Protein AF-A0A0B1S2R5-F1 (afdb_monomer)

pLDDT: mean 76.27, std 23.15, range [25.53, 96.0]

Sequence (230 aa):
MLSRILPSFPPISLLRCAANFTSAAGEATGKSANAVDPTVCSRELPYLPNSRFTEIPQAWVSSFDAIEDRKLGIVNLHPDIFRVPPRLDILHSCNNSVFRNITWQSVYRNVQLTKQLTRAEMPGGGRKPWPQKKTGRAHVGSIRSPQFIHGGFANGVRGPRTWFYILPDAIRLKGLCVALTVKHAQDCLQIVDRLDRLPSEADAQFLHDLADHRNWGYSVLFVNDTDEIV

Secondary structure (DSSP, 8-state):
--------PPP---------------------S-------B----TT----TT-PPPEEEEEPSSSSS--EEEEEE--HHHHSS---HHHH--SSSS---SHHHHHHTT-EE---PPPTTTSS---S-SS-SSSS-SPP-S-TTSTTSTTPPPSSPPPSSEE---PPPHHHHHHHHHHHHHHHHHTT---EES-SS---TT--HHHHHHHHHHTT--S------SS----

Structure (mmCIF, N/CA/C/O backbone):
data_AF-A0A0B1S2R5-F1
#
_entry.id   AF-A0A0B1S2R5-F1
#
loop_
_atom_site.group_PDB
_atom_site.id
_atom_site.type_symbol
_atom_site.label_atom_id
_atom_site.label_alt_id
_atom_site.label_comp_id
_atom_site.label_asym_id
_atom_site.label_entity_id
_atom_site.label_seq_id
_atom_site.pdbx_PDB_ins_code
_atom_site.Cartn_x
_atom_site.Cartn_y
_atom_site.Cartn_z
_atom_site.occupancy
_atom_site.B_iso_or_equiv
_atom_site.auth_seq_id
_atom_site.auth_comp_id
_atom_site.auth_asym_id
_atom_site.auth_atom_id
_atom_site.pdbx_PDB_model_num
ATOM 1 N N . MET A 1 1 ? -25.478 -33.340 -16.463 1.00 36.97 1 MET A N 1
ATOM 2 C CA . MET A 1 1 ? -25.605 -33.086 -15.012 1.00 36.97 1 MET A CA 1
ATOM 3 C C . MET A 1 1 ? -24.326 -32.441 -14.509 1.00 36.97 1 MET A C 1
ATOM 5 O O . MET A 1 1 ? -23.360 -33.163 -14.360 1.00 36.97 1 MET A O 1
ATOM 9 N N . LEU A 1 2 ? -24.304 -31.116 -14.339 1.00 35.59 2 LEU A N 1
ATOM 10 C CA . LEU A 1 2 ? -23.422 -30.350 -13.436 1.00 35.59 2 LEU A CA 1
ATOM 11 C C . LEU A 1 2 ? -23.729 -28.861 -13.683 1.00 35.59 2 LEU A C 1
ATOM 13 O O . LEU A 1 2 ? -22.958 -28.118 -14.288 1.00 35.59 2 LEU A O 1
ATOM 17 N N . SER A 1 3 ? -24.929 -28.440 -13.283 1.00 30.89 3 SER A N 1
ATOM 18 C CA . SER A 1 3 ? -25.295 -27.027 -13.220 1.00 30.89 3 SER A CA 1
ATOM 19 C C . SER A 1 3 ? -24.529 -26.395 -12.060 1.00 30.89 3 SER A C 1
ATOM 21 O O . SER A 1 3 ? -24.818 -26.669 -10.896 1.00 30.89 3 SER A O 1
ATOM 23 N N . ARG A 1 4 ? -23.527 -25.568 -12.374 1.00 37.69 4 ARG A N 1
ATOM 24 C CA . ARG A 1 4 ? -22.892 -24.670 -11.405 1.00 37.69 4 ARG A CA 1
ATOM 25 C C . ARG A 1 4 ? -23.956 -23.712 -10.873 1.00 37.69 4 ARG A C 1
ATOM 27 O O . ARG A 1 4 ? -24.317 -22.754 -11.549 1.00 37.69 4 ARG A O 1
ATOM 34 N N . ILE A 1 5 ? -24.438 -23.980 -9.666 1.00 38.50 5 ILE A N 1
ATOM 35 C CA . ILE A 1 5 ? -25.205 -23.025 -8.871 1.00 38.50 5 ILE A CA 1
ATOM 36 C C . ILE A 1 5 ? -24.193 -21.982 -8.388 1.00 38.50 5 ILE A C 1
ATOM 38 O O . ILE A 1 5 ? -23.506 -22.176 -7.388 1.00 38.50 5 ILE A O 1
ATOM 42 N N . LEU A 1 6 ? -24.014 -20.913 -9.161 1.00 33.53 6 LEU A N 1
ATOM 43 C CA . LEU A 1 6 ? -23.426 -19.688 -8.631 1.00 33.53 6 LEU A CA 1
ATOM 44 C C . LEU A 1 6 ? -24.514 -19.012 -7.787 1.00 33.53 6 LEU A C 1
ATOM 46 O O . LEU A 1 6 ? -25.617 -18.830 -8.307 1.00 33.53 6 LEU A O 1
ATOM 50 N N . PRO A 1 7 ? -24.256 -18.636 -6.523 1.00 36.50 7 PRO A N 1
ATOM 51 C CA . PRO A 1 7 ? -25.188 -17.789 -5.799 1.00 36.50 7 PRO A CA 1
ATOM 52 C C . PRO A 1 7 ? -25.280 -16.451 -6.541 1.00 36.50 7 PRO A C 1
ATOM 54 O O . PRO A 1 7 ? -24.287 -15.740 -6.704 1.00 36.50 7 PRO A O 1
ATOM 57 N N . SER A 1 8 ? -26.471 -16.145 -7.051 1.00 30.92 8 SER A N 1
ATOM 58 C CA . SER A 1 8 ? -26.799 -14.844 -7.618 1.00 30.92 8 SER A CA 1
ATOM 59 C C . SER A 1 8 ? -26.758 -13.812 -6.495 1.00 30.92 8 SER A C 1
ATOM 61 O O . SER A 1 8 ? -27.631 -13.812 -5.628 1.00 30.92 8 SER A O 1
ATOM 63 N N . PHE A 1 9 ? -25.747 -12.948 -6.491 1.00 34.28 9 PHE A N 1
ATOM 64 C CA . PHE A 1 9 ? -25.756 -11.760 -5.643 1.00 34.28 9 PHE A CA 1
ATOM 65 C C . PHE A 1 9 ? -26.764 -10.757 -6.234 1.00 34.28 9 PHE A C 1
ATOM 67 O O . PHE A 1 9 ? -26.591 -10.368 -7.393 1.00 34.28 9 PHE A O 1
ATOM 74 N N . PRO A 1 10 ? -27.828 -10.362 -5.509 1.00 37.22 10 PRO A N 1
ATOM 75 C CA . PRO A 1 10 ? -28.726 -9.305 -5.967 1.00 37.22 10 PRO A CA 1
ATOM 76 C C . PRO A 1 10 ? -28.003 -7.944 -5.987 1.00 37.22 10 PRO A C 1
ATOM 78 O O . PRO A 1 10 ? -26.962 -7.790 -5.338 1.00 37.22 10 PRO A O 1
ATOM 81 N N . PRO A 1 11 ? -28.520 -6.953 -6.741 1.00 30.19 11 PRO A N 1
ATOM 82 C CA . PRO A 1 11 ? -27.905 -5.635 -6.842 1.00 30.19 11 PRO A CA 1
ATOM 83 C C . PRO A 1 11 ? -27.799 -4.979 -5.462 1.00 30.19 11 PRO A C 1
ATOM 85 O O . PRO A 1 11 ? -28.731 -5.041 -4.662 1.00 30.19 11 PRO A O 1
ATOM 88 N N . ILE A 1 12 ? -26.649 -4.350 -5.206 1.00 33.59 12 ILE A N 1
ATOM 89 C CA . ILE A 1 12 ? -26.329 -3.619 -3.977 1.00 33.59 12 ILE A CA 1
ATOM 90 C C . ILE A 1 12 ? -27.291 -2.428 -3.870 1.00 33.59 12 ILE A C 1
ATOM 92 O O . ILE A 1 12 ? -27.006 -1.331 -4.346 1.00 33.59 12 ILE A O 1
ATOM 96 N N . SER A 1 13 ? -28.459 -2.637 -3.265 1.00 26.55 13 SER A N 1
ATOM 97 C CA . SER A 1 13 ? -29.220 -1.545 -2.678 1.00 26.55 13 SER A CA 1
ATOM 98 C C . SER A 1 13 ? -28.397 -1.046 -1.498 1.00 26.55 13 SER A C 1
ATOM 100 O O . SER A 1 13 ? -28.150 -1.814 -0.565 1.00 26.55 13 SER A O 1
ATOM 102 N N . LEU A 1 14 ? -27.944 0.208 -1.555 1.00 27.78 14 LEU A N 1
ATOM 103 C CA . LEU A 1 14 ? -27.385 0.927 -0.414 1.00 27.78 14 LEU A CA 1
ATOM 104 C C . LEU A 1 14 ? -28.437 0.932 0.699 1.00 27.78 14 LEU A C 1
ATOM 106 O O . LEU A 1 14 ? -29.300 1.807 0.763 1.00 27.78 14 LEU A O 1
ATOM 110 N N . LEU A 1 15 ? -28.406 -0.094 1.545 1.00 28.14 15 LEU A N 1
ATOM 111 C CA . LEU A 1 15 ? -29.156 -0.108 2.782 1.00 28.14 15 LEU A CA 1
ATOM 112 C C . LEU A 1 15 ? -28.529 0.977 3.645 1.00 28.14 15 LEU A C 1
ATOM 114 O O . LEU A 1 15 ? -27.423 0.820 4.158 1.00 28.14 15 LEU A O 1
ATOM 118 N N . ARG A 1 16 ? -29.248 2.097 3.753 1.00 25.66 16 ARG A N 1
ATOM 119 C CA . ARG A 1 16 ? -29.093 3.070 4.829 1.00 25.66 16 ARG A CA 1
ATOM 120 C C . ARG A 1 16 ? -29.018 2.271 6.125 1.00 25.66 16 ARG A C 1
ATOM 122 O O . ARG A 1 16 ? -30.022 1.718 6.571 1.00 25.66 16 ARG A O 1
ATOM 129 N N . CYS A 1 17 ? -27.824 2.178 6.696 1.00 27.58 17 CYS A N 1
ATOM 130 C CA . CYS A 1 17 ? -27.638 1.663 8.037 1.00 27.58 17 CYS A CA 1
ATOM 131 C C . CYS A 1 17 ? -28.141 2.770 8.968 1.00 27.58 17 CYS A C 1
ATOM 133 O O . CYS A 1 17 ? -27.374 3.590 9.454 1.00 27.58 17 CYS A O 1
ATOM 135 N N . ALA A 1 18 ? -29.461 2.870 9.137 1.00 25.83 18 ALA A N 1
ATOM 136 C CA . ALA A 1 18 ? -30.000 3.580 10.280 1.00 25.83 18 ALA A CA 1
ATOM 137 C C . ALA A 1 18 ? -29.540 2.774 11.493 1.00 25.83 18 ALA A C 1
ATOM 139 O O . ALA A 1 18 ? -30.022 1.663 11.725 1.00 25.83 18 ALA A O 1
ATOM 140 N N . ALA A 1 19 ? -28.549 3.292 12.215 1.00 31.70 19 ALA A N 1
ATOM 141 C CA . ALA A 1 19 ? -28.249 2.845 13.559 1.00 31.70 19 ALA A CA 1
ATOM 142 C C . ALA A 1 19 ? -29.465 3.191 14.427 1.00 31.70 19 ALA A C 1
ATOM 144 O O . ALA A 1 19 ? -29.490 4.193 15.136 1.00 31.70 19 ALA A O 1
ATOM 145 N N . ASN A 1 20 ? -30.511 2.372 14.343 1.00 25.53 20 ASN A N 1
ATOM 146 C CA . ASN A 1 20 ? -31.531 2.336 15.368 1.00 25.53 20 ASN A CA 1
ATOM 147 C C . ASN A 1 20 ? -30.865 1.668 16.569 1.00 25.53 20 ASN A C 1
ATOM 149 O O . ASN A 1 20 ? -30.944 0.457 16.757 1.00 25.53 20 ASN A O 1
ATOM 153 N N . PHE A 1 21 ? -30.155 2.477 17.355 1.00 29.72 21 PHE A N 1
ATOM 154 C CA . PHE A 1 21 ? -29.869 2.175 18.746 1.00 29.72 21 PHE A CA 1
ATOM 155 C C . PHE A 1 21 ? -31.217 2.113 19.467 1.00 29.72 21 PHE A C 1
ATOM 157 O O . PHE A 1 21 ? -31.664 3.083 20.071 1.00 29.72 21 PHE A O 1
ATOM 164 N N . THR A 1 22 ? -31.916 0.986 19.366 1.00 26.19 22 THR A N 1
ATOM 165 C CA . THR A 1 22 ? -32.984 0.678 20.308 1.00 26.19 22 THR A CA 1
ATOM 166 C C . THR A 1 22 ? -32.300 0.308 21.612 1.00 26.19 22 THR A C 1
ATOM 168 O O . THR A 1 22 ? -31.948 -0.850 21.833 1.00 26.19 22 THR A O 1
ATOM 171 N N . SER A 1 23 ? -32.082 1.298 22.481 1.00 30.77 23 SER A N 1
ATOM 172 C CA . SER A 1 23 ? -32.079 0.999 23.906 1.00 30.77 23 SER A CA 1
ATOM 173 C C . SER A 1 23 ? -33.439 0.367 24.188 1.00 30.77 23 SER A C 1
ATOM 175 O O . SER A 1 23 ? -34.482 0.953 23.899 1.00 30.77 23 SER A O 1
ATOM 177 N N . ALA A 1 24 ? -33.450 -0.879 24.652 1.00 28.30 24 ALA A N 1
ATOM 178 C CA . ALA A 1 24 ? -34.671 -1.482 25.151 1.00 28.30 24 ALA A CA 1
ATOM 179 C C . ALA A 1 24 ? -35.112 -0.652 26.366 1.00 28.30 24 ALA A C 1
ATOM 181 O O . ALA A 1 24 ? -34.596 -0.827 27.467 1.00 28.30 24 ALA A O 1
ATOM 182 N N . ALA A 1 25 ? -36.008 0.311 26.149 1.00 25.77 25 ALA A N 1
ATOM 183 C CA . ALA A 1 25 ? -36.654 1.067 27.207 1.00 25.77 25 ALA A CA 1
ATOM 184 C C . ALA A 1 25 ? -37.647 0.134 27.911 1.00 25.77 25 ALA A C 1
ATOM 186 O O . ALA A 1 25 ? -38.834 0.106 27.597 1.00 25.77 25 ALA A O 1
ATOM 187 N N . GLY A 1 26 ? -37.134 -0.684 28.828 1.00 27.56 26 GLY A N 1
ATOM 188 C CA . GLY A 1 26 ? -37.939 -1.258 29.894 1.00 27.56 26 GLY A CA 1
ATOM 189 C C . GLY A 1 26 ? -38.193 -0.172 30.934 1.00 27.56 26 GLY A C 1
ATOM 190 O O . GLY A 1 26 ? -37.247 0.433 31.437 1.00 27.56 26 GLY A O 1
ATOM 191 N N . GLU A 1 27 ? -39.461 0.100 31.234 1.00 29.06 27 GLU A N 1
ATOM 192 C CA . GLU A 1 27 ? -39.865 0.959 32.347 1.00 29.06 27 GLU A CA 1
ATOM 193 C C . GLU A 1 27 ? -39.282 0.414 33.660 1.00 29.06 27 GLU A C 1
ATOM 195 O O . GLU A 1 27 ? -39.780 -0.555 34.229 1.00 29.06 27 GLU A O 1
ATOM 200 N N . ALA A 1 28 ? -38.214 1.045 34.148 1.00 27.95 28 ALA A N 1
ATOM 201 C CA . ALA A 1 28 ? -37.676 0.816 35.479 1.00 27.95 28 ALA A CA 1
ATOM 202 C C . ALA A 1 28 ? -37.964 2.048 36.343 1.00 27.95 28 ALA A C 1
ATOM 204 O O . ALA A 1 28 ? -37.317 3.091 36.244 1.00 27.95 28 ALA A O 1
ATOM 205 N N . THR A 1 29 ? -38.969 1.917 37.206 1.00 28.69 29 THR A N 1
ATOM 206 C CA . THR A 1 29 ? -39.196 2.797 38.355 1.00 28.69 29 THR A CA 1
ATOM 207 C C . THR A 1 29 ? -37.906 2.927 39.171 1.00 28.69 29 THR A C 1
ATOM 209 O O . THR A 1 29 ? -37.257 1.927 39.472 1.00 28.69 29 THR A O 1
ATOM 212 N N . GLY A 1 30 ? -37.524 4.166 39.485 1.00 37.50 30 GLY A N 1
ATOM 213 C CA . GLY A 1 30 ? -36.135 4.535 39.748 1.00 37.50 30 GLY A CA 1
ATOM 214 C C . GLY A 1 30 ? -35.409 3.872 40.923 1.00 37.50 30 GLY A C 1
ATOM 215 O O . GLY A 1 30 ? -36.004 3.559 41.953 1.00 37.50 30 GLY A O 1
ATOM 216 N N . LYS A 1 31 ? -34.076 3.778 40.772 1.00 28.39 31 LYS A N 1
ATOM 217 C CA . LYS A 1 31 ? -33.034 4.095 41.774 1.00 28.39 31 LYS A CA 1
ATOM 218 C C . LYS A 1 31 ? -31.618 3.887 41.194 1.00 28.39 31 LYS A C 1
ATOM 220 O O . LYS A 1 31 ? -31.345 2.890 40.543 1.00 28.39 31 LYS A O 1
ATOM 225 N N . SER A 1 32 ? -30.719 4.808 41.562 1.00 28.14 32 SER A N 1
ATOM 226 C CA . SER A 1 32 ? -29.261 4.879 41.321 1.00 28.14 32 SER A CA 1
ATOM 227 C C . SER A 1 32 ? -28.799 5.365 39.935 1.00 28.14 32 SER A C 1
ATOM 229 O O . SER A 1 32 ? -29.083 4.776 38.903 1.00 28.14 32 SER A O 1
ATOM 231 N N . ALA A 1 33 ? -28.072 6.486 39.935 1.00 40.06 33 ALA A N 1
ATOM 232 C CA . ALA A 1 33 ? -27.691 7.261 38.755 1.00 40.06 33 ALA A CA 1
ATOM 233 C C . ALA A 1 33 ? -26.259 6.982 38.252 1.00 40.06 33 ALA A C 1
ATOM 235 O O . ALA A 1 33 ? -25.664 7.863 37.655 1.00 40.06 33 ALA A O 1
ATOM 236 N N . ASN A 1 34 ? -25.685 5.797 38.498 1.00 41.03 34 ASN A N 1
ATOM 237 C CA . ASN A 1 34 ? -24.341 5.435 38.010 1.00 41.03 34 ASN A CA 1
ATOM 238 C C . ASN A 1 34 ? -24.185 3.917 37.789 1.00 41.03 34 ASN A C 1
ATOM 240 O O . ASN A 1 34 ? -23.210 3.307 38.216 1.00 41.03 34 ASN A O 1
ATOM 244 N N . ALA A 1 35 ? -25.144 3.298 37.108 1.00 36.28 35 ALA A N 1
ATOM 245 C CA . ALA A 1 35 ? -24.970 1.973 36.524 1.00 36.28 35 ALA A CA 1
ATOM 246 C C . ALA A 1 35 ? -25.368 2.079 35.051 1.00 36.28 35 ALA A C 1
ATOM 248 O O . ALA A 1 35 ? -26.544 2.047 34.706 1.00 36.28 35 ALA A O 1
ATOM 249 N N . VAL A 1 36 ? -24.385 2.319 34.180 1.00 52.62 36 VAL A N 1
ATOM 250 C CA . VAL A 1 36 ? -24.585 2.064 32.751 1.00 52.62 36 VAL A CA 1
ATOM 251 C C . VAL A 1 36 ? -24.501 0.553 32.630 1.00 52.62 36 VAL A C 1
ATOM 253 O O . VAL A 1 36 ? -23.400 0.004 32.665 1.00 52.62 36 VAL A O 1
ATOM 256 N N . ASP A 1 37 ? -25.654 -0.111 32.601 1.00 47.41 37 ASP A N 1
ATOM 257 C CA . ASP A 1 37 ? -25.720 -1.533 32.279 1.00 47.41 37 ASP A CA 1
ATOM 258 C C .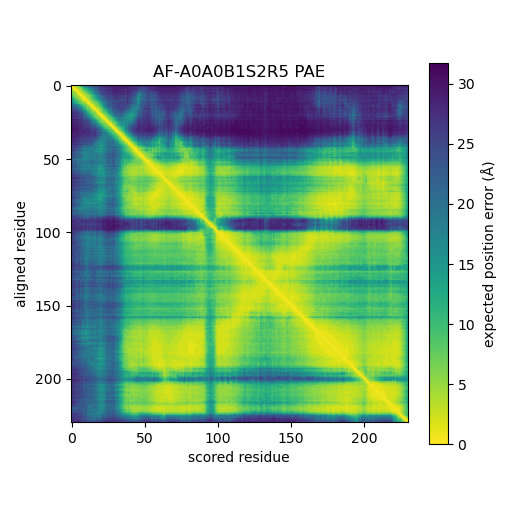 ASP A 1 37 ? -24.955 -1.760 30.969 1.00 47.41 37 ASP A C 1
ATOM 260 O O . ASP A 1 37 ? -25.072 -0.928 30.062 1.00 47.41 37 ASP A O 1
ATOM 264 N N . PRO A 1 38 ? -24.134 -2.820 30.846 1.00 53.72 38 PRO A N 1
ATOM 265 C CA . PRO A 1 38 ? -23.380 -3.047 29.626 1.00 53.72 38 PRO A CA 1
ATOM 266 C C . PRO A 1 38 ? -24.376 -3.229 28.485 1.00 53.72 38 PRO A C 1
ATOM 268 O O . PRO A 1 38 ? -25.064 -4.249 28.401 1.00 53.72 38 PRO A O 1
ATOM 271 N N . THR A 1 39 ? -24.485 -2.223 27.620 1.00 59.38 39 THR A N 1
ATOM 272 C CA . THR A 1 39 ? -25.423 -2.245 26.507 1.00 59.38 39 THR A CA 1
ATOM 273 C C . THR A 1 39 ? -24.939 -3.325 25.551 1.00 59.38 39 THR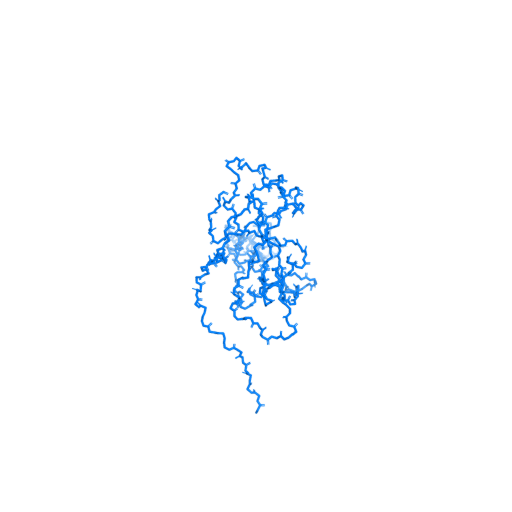 A C 1
ATOM 275 O O . THR A 1 39 ? -24.008 -3.110 24.772 1.00 59.38 39 THR A O 1
ATOM 278 N N . VAL A 1 40 ? -25.536 -4.518 25.613 1.00 56.38 40 VAL A N 1
ATOM 279 C CA . VAL A 1 40 ? -25.361 -5.528 24.569 1.00 56.38 40 VAL A CA 1
ATOM 280 C C . VAL A 1 40 ? -25.957 -4.917 23.312 1.00 56.38 40 VAL A C 1
ATOM 282 O O . VAL A 1 40 ? -27.172 -4.884 23.131 1.00 56.38 40 VAL A O 1
ATOM 285 N N . CYS A 1 41 ? -25.101 -4.372 22.456 1.00 57.06 41 CYS A N 1
ATOM 286 C CA . CYS A 1 41 ? -25.519 -3.799 21.191 1.00 57.06 41 CYS A CA 1
ATOM 287 C C . CYS A 1 41 ? -25.762 -4.962 20.221 1.00 57.06 41 CYS A C 1
ATOM 289 O O . CYS A 1 41 ? -24.944 -5.258 19.347 1.00 57.06 41 CYS A O 1
ATOM 291 N N . SER A 1 42 ? -26.877 -5.677 20.400 1.00 58.47 42 SER A N 1
ATOM 292 C CA . SER A 1 42 ? -27.323 -6.690 19.447 1.00 58.47 42 SER A CA 1
ATOM 293 C C . SER A 1 42 ? -27.891 -5.990 18.217 1.00 58.47 42 SER A C 1
ATOM 295 O O . SER A 1 42 ? -29.087 -5.733 18.118 1.00 58.47 42 SER A O 1
ATOM 297 N N . ARG A 1 43 ? -27.011 -5.658 17.273 1.00 67.56 43 ARG A N 1
ATOM 298 C CA . ARG A 1 43 ? -27.407 -5.270 15.920 1.00 67.56 43 ARG A CA 1
ATOM 299 C C . ARG A 1 43 ? -27.972 -6.491 15.193 1.00 67.56 43 ARG A C 1
ATOM 301 O O . ARG A 1 43 ? -27.345 -7.551 15.184 1.00 67.56 43 ARG A O 1
ATOM 308 N N . GLU A 1 44 ? -29.105 -6.324 14.517 1.00 70.62 44 GLU A N 1
ATOM 309 C CA . GLU A 1 44 ? -29.577 -7.312 13.548 1.00 70.62 44 GLU A CA 1
ATOM 310 C C . GLU A 1 44 ? -28.625 -7.329 12.343 1.00 70.62 44 GLU A C 1
ATOM 312 O O . GLU A 1 44 ? -28.431 -6.327 11.647 1.00 70.62 44 GLU A O 1
ATOM 317 N N . LEU A 1 45 ? -27.962 -8.465 12.128 1.00 69.00 45 LEU A N 1
ATOM 318 C CA . LEU A 1 45 ? -27.056 -8.657 11.002 1.00 69.00 45 LEU A CA 1
ATOM 319 C C . LEU A 1 45 ? -27.853 -9.252 9.832 1.00 69.00 45 LEU A C 1
ATOM 321 O O . LEU A 1 45 ? -28.300 -10.398 9.924 1.00 69.00 45 LEU A O 1
ATOM 325 N N . PRO A 1 46 ? -28.043 -8.512 8.725 1.00 72.75 46 PRO A N 1
ATOM 326 C CA . PRO A 1 46 ? -28.692 -9.077 7.554 1.00 72.75 46 PRO A CA 1
ATOM 327 C C . PRO A 1 46 ? -27.782 -10.143 6.924 1.00 72.75 46 PRO A C 1
ATOM 329 O O . PRO A 1 46 ? -26.563 -9.983 6.897 1.00 72.75 46 PRO A O 1
ATOM 332 N N . TYR A 1 47 ? -28.384 -11.208 6.387 1.00 71.31 47 TYR A N 1
ATOM 333 C CA . TYR A 1 47 ? -27.701 -12.280 5.642 1.00 71.31 47 TYR A CA 1
ATOM 334 C C . TYR A 1 47 ? -26.701 -13.131 6.441 1.00 71.31 47 TYR A C 1
ATOM 336 O O . TYR A 1 47 ? -25.728 -13.629 5.877 1.00 71.31 47 TYR A O 1
ATOM 344 N N . LEU A 1 48 ? -26.966 -13.363 7.730 1.00 74.62 48 LEU A N 1
ATOM 345 C CA . LEU A 1 48 ? -26.170 -14.300 8.521 1.00 74.62 48 LEU A CA 1
ATOM 346 C C . LEU A 1 48 ? -26.153 -15.702 7.883 1.00 74.62 48 LEU A C 1
ATOM 348 O O . LEU A 1 48 ? -27.222 -16.251 7.584 1.00 74.62 48 LEU A O 1
ATOM 352 N N . PRO A 1 49 ? -24.973 -16.327 7.715 1.00 69.44 49 PRO A N 1
ATOM 353 C CA . PRO A 1 49 ? -24.906 -17.716 7.295 1.00 69.44 49 PRO A CA 1
ATOM 354 C C . PRO A 1 49 ? -25.547 -18.590 8.377 1.00 69.44 49 PRO A C 1
ATOM 356 O O . PRO A 1 49 ? -25.042 -18.690 9.494 1.00 69.44 49 PRO A O 1
ATOM 359 N N . ASN A 1 50 ? -26.668 -19.234 8.045 1.00 68.31 50 ASN A N 1
ATOM 360 C CA . ASN A 1 50 ? -27.382 -20.147 8.940 1.00 68.31 50 ASN A CA 1
ATOM 361 C C . ASN A 1 50 ? -26.657 -21.501 9.014 1.00 68.31 50 ASN A C 1
ATOM 363 O O . ASN A 1 50 ? -27.100 -22.519 8.484 1.00 68.31 50 ASN A O 1
ATOM 367 N N . SER A 1 51 ? -25.463 -21.473 9.592 1.00 79.56 51 SER A N 1
ATOM 368 C CA . SER A 1 51 ? -24.521 -22.578 9.654 1.00 79.56 51 SER A CA 1
ATOM 369 C C . SER A 1 51 ? -24.197 -22.850 11.118 1.00 79.56 51 SER A C 1
ATOM 371 O O . SER A 1 51 ? -23.742 -21.963 11.833 1.00 79.56 51 SER A O 1
ATOM 373 N N . ARG A 1 52 ? -24.379 -24.099 11.566 1.00 82.00 52 ARG A N 1
ATOM 374 C CA . ARG A 1 52 ? -24.006 -24.524 12.930 1.00 82.00 52 ARG A CA 1
ATOM 375 C C . ARG A 1 52 ? -22.500 -24.387 13.195 1.00 82.00 52 ARG A C 1
ATOM 377 O O . ARG A 1 52 ? -22.087 -24.300 14.342 1.00 82.00 52 ARG A O 1
ATOM 384 N N . PHE A 1 53 ? -21.689 -24.397 12.141 1.00 82.31 53 PHE A N 1
ATOM 385 C CA . PHE A 1 53 ? -20.229 -24.355 12.225 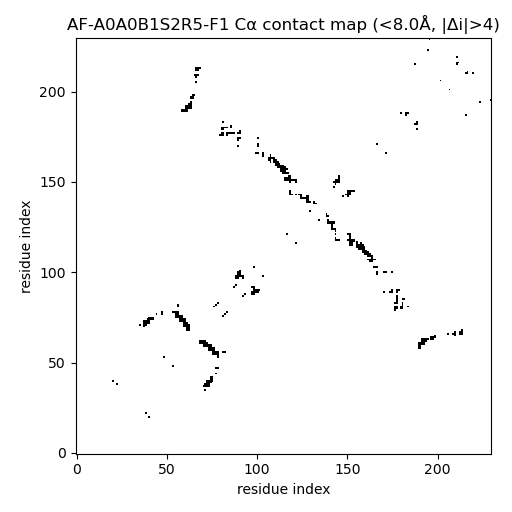1.00 82.31 53 PHE A CA 1
ATOM 386 C C . PHE A 1 53 ? -19.668 -22.932 12.193 1.00 82.31 53 PHE A C 1
ATOM 388 O O . PHE A 1 53 ? -18.465 -22.746 12.358 1.00 82.31 53 PHE A O 1
ATOM 395 N N . THR A 1 54 ? -20.516 -21.933 11.944 1.00 83.06 54 THR A N 1
ATOM 396 C CA . THR A 1 54 ? -20.088 -20.543 11.832 1.00 83.06 54 THR A CA 1
ATOM 397 C C . THR A 1 54 ? -20.406 -19.814 13.124 1.00 83.06 54 THR A C 1
ATOM 399 O O . THR A 1 54 ? -21.534 -19.403 13.373 1.00 83.06 54 THR A O 1
ATOM 402 N N . GLU A 1 55 ? -19.385 -19.642 13.948 1.00 84.56 55 GLU A N 1
ATOM 403 C CA . GLU A 1 55 ? -19.463 -18.816 15.145 1.00 84.56 55 GLU A CA 1
ATOM 404 C C . GLU A 1 55 ? -19.375 -17.327 14.791 1.00 84.56 55 GLU A C 1
ATOM 406 O O . GLU A 1 55 ? -18.520 -16.903 14.004 1.00 84.56 55 GLU A O 1
ATOM 411 N N . ILE A 1 56 ? -20.232 -16.530 15.425 1.00 88.69 56 ILE A N 1
ATOM 412 C CA . ILE A 1 56 ? -20.297 -15.081 15.235 1.00 88.69 56 ILE A CA 1
ATOM 413 C C . ILE A 1 56 ? -19.139 -14.435 16.014 1.00 88.69 56 ILE A C 1
ATOM 415 O O . ILE A 1 56 ? -19.096 -14.572 17.238 1.00 88.69 56 ILE A O 1
ATOM 419 N N . PRO A 1 57 ? -18.183 -13.760 15.345 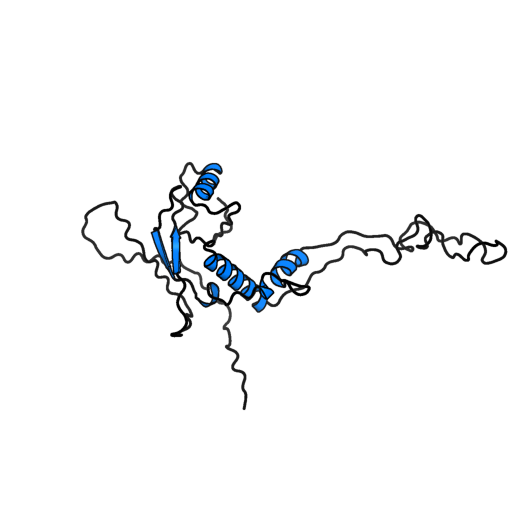1.00 90.62 57 PRO A N 1
ATOM 420 C CA . PRO A 1 57 ? -17.135 -13.028 16.045 1.00 90.62 57 PRO A CA 1
ATOM 421 C C . PRO A 1 57 ? -17.732 -11.886 16.873 1.00 90.62 57 PRO A C 1
ATOM 423 O O . PRO A 1 57 ? -18.704 -11.253 16.469 1.00 90.62 57 PRO A O 1
ATOM 426 N N . GLN A 1 58 ? -17.131 -11.613 18.026 1.00 91.88 58 GLN A N 1
ATOM 427 C CA . GLN A 1 58 ? -17.531 -10.534 18.925 1.00 91.88 58 GLN A CA 1
ATOM 428 C C . GLN A 1 58 ? -16.368 -9.564 19.131 1.00 91.88 58 GLN A C 1
ATOM 430 O O . GLN A 1 58 ? -15.202 -9.939 18.983 1.00 91.88 58 GLN A O 1
ATOM 435 N N . ALA A 1 59 ? -16.684 -8.316 19.455 1.00 92.44 59 ALA A N 1
ATOM 436 C CA . ALA A 1 59 ? -15.704 -7.293 19.793 1.00 92.44 59 ALA A CA 1
ATOM 437 C C . ALA A 1 59 ? -16.254 -6.351 20.870 1.00 92.44 59 ALA A C 1
ATOM 439 O O . ALA A 1 59 ? -17.464 -6.135 20.969 1.00 92.44 59 ALA A O 1
ATOM 440 N N . TRP A 1 60 ? -15.353 -5.806 21.684 1.00 92.38 60 TRP A N 1
ATOM 441 C CA . TRP A 1 60 ? -15.692 -4.829 22.714 1.00 92.38 60 TRP A CA 1
ATOM 442 C C . TRP A 1 60 ? -15.964 -3.459 22.098 1.00 92.38 60 TRP A C 1
ATOM 444 O O . TRP A 1 60 ? -15.271 -3.044 21.172 1.00 92.38 60 TRP A O 1
ATOM 454 N N . VAL A 1 61 ? -16.949 -2.754 22.651 1.00 91.19 61 VAL A N 1
ATOM 455 C CA . VAL A 1 61 ? -17.202 -1.341 22.365 1.00 91.19 61 VAL A CA 1
ATOM 456 C C . VAL A 1 61 ? -16.554 -0.504 23.454 1.00 91.19 61 VAL A C 1
ATOM 458 O O . VAL A 1 61 ? -16.887 -0.643 24.634 1.00 91.19 61 VAL A O 1
ATOM 461 N N . SER A 1 62 ? -15.642 0.366 23.043 1.00 89.12 62 SER A N 1
ATOM 462 C CA . SER A 1 62 ? -14.941 1.319 23.903 1.00 89.12 62 SER A CA 1
ATOM 463 C C . SER A 1 62 ? -15.550 2.723 23.796 1.00 89.12 62 SER A C 1
ATOM 465 O O . SER A 1 62 ? -16.144 3.084 22.774 1.00 89.12 62 SER A O 1
ATOM 467 N N . SER A 1 63 ? -15.419 3.518 24.861 1.00 87.56 63 SER A N 1
ATOM 468 C CA . SER A 1 63 ? -15.756 4.951 24.863 1.00 87.56 63 SER A CA 1
ATOM 469 C C . SER A 1 63 ? -14.555 5.826 24.484 1.00 87.56 63 SER A C 1
ATOM 471 O O . SER A 1 63 ? -13.414 5.464 24.781 1.00 87.56 63 SER A O 1
ATOM 473 N N . PHE A 1 64 ? -14.798 7.006 23.906 1.00 85.12 64 PHE A N 1
ATOM 474 C CA . PHE A 1 64 ? -13.768 8.032 23.639 1.00 85.12 64 PHE A CA 1
ATOM 475 C C . PHE A 1 64 ? -13.781 9.203 24.633 1.00 85.12 64 PHE A C 1
ATOM 477 O O . PHE A 1 64 ? -12.918 10.071 24.577 1.00 85.12 64 PHE A O 1
ATOM 484 N N . ASP A 1 65 ? -14.704 9.171 25.592 1.00 85.00 65 ASP A N 1
ATOM 485 C CA . ASP A 1 65 ? -14.942 10.252 26.549 1.00 85.00 65 ASP A CA 1
ATOM 486 C C . ASP A 1 65 ? -13.789 10.457 27.558 1.00 85.00 65 ASP A C 1
ATOM 488 O O . ASP A 1 65 ? -13.637 11.542 28.109 1.00 85.00 65 ASP A O 1
ATOM 492 N N . ALA A 1 66 ? -12.990 9.423 27.846 1.00 86.19 66 ALA A N 1
ATOM 493 C CA . ALA A 1 66 ? -11.935 9.447 28.864 1.00 86.19 66 ALA A CA 1
ATOM 494 C C . ALA A 1 66 ? -10.675 8.698 28.403 1.00 86.19 66 ALA A C 1
ATOM 496 O O . ALA A 1 66 ? -10.756 7.800 27.567 1.00 86.19 66 ALA A O 1
ATOM 497 N N . ILE A 1 67 ? -9.518 9.029 28.988 1.00 88.62 67 ILE A N 1
ATOM 498 C CA . ILE A 1 67 ? -8.228 8.363 28.709 1.00 88.62 67 ILE A CA 1
ATOM 499 C C . ILE A 1 67 ? -8.293 6.875 29.088 1.00 88.62 67 ILE A C 1
ATOM 501 O O . ILE A 1 67 ? -7.840 5.996 28.347 1.00 88.62 67 ILE A O 1
ATOM 505 N N . GLU A 1 68 ? -8.918 6.580 30.227 1.00 87.94 68 GLU A N 1
ATOM 506 C CA . GLU A 1 68 ? -9.135 5.217 30.699 1.00 87.94 68 GLU A CA 1
ATOM 507 C C . GLU A 1 68 ? -10.037 4.426 29.740 1.00 87.94 68 GLU A C 1
ATOM 509 O O . GLU A 1 68 ? -11.014 4.947 29.194 1.00 87.94 68 GLU A O 1
ATOM 514 N N . ASP A 1 69 ? -9.704 3.150 29.522 1.00 86.50 69 ASP A N 1
ATOM 515 C CA . ASP A 1 69 ? -10.506 2.272 28.672 1.00 86.50 69 ASP A CA 1
ATOM 516 C C . ASP A 1 69 ? -11.750 1.792 29.424 1.00 86.50 69 ASP A C 1
ATOM 518 O O . ASP A 1 69 ? -11.712 0.854 30.227 1.00 86.50 69 ASP A O 1
ATOM 522 N N . ARG A 1 70 ? -12.879 2.449 29.156 1.00 88.19 70 ARG A N 1
ATOM 523 C CA . ARG A 1 70 ? -14.188 2.015 29.633 1.00 88.19 70 ARG A CA 1
ATOM 524 C C . ARG A 1 70 ? -14.893 1.204 28.549 1.00 88.19 70 ARG A C 1
ATOM 526 O O . ARG A 1 70 ? -15.271 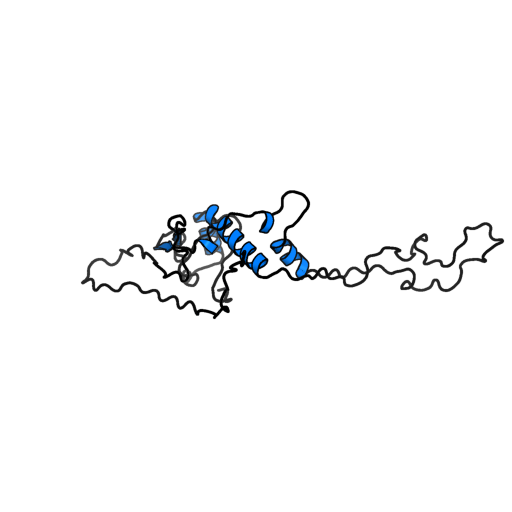1.718 27.495 1.00 88.19 70 ARG A O 1
ATOM 533 N N . LYS A 1 71 ? -15.145 -0.068 28.864 1.00 89.06 71 LYS A N 1
ATOM 534 C CA . LYS A 1 71 ? -15.893 -1.003 28.014 1.00 89.06 71 LYS A CA 1
ATOM 535 C C . LYS A 1 71 ? -17.392 -0.806 28.225 1.00 89.06 71 LYS A C 1
ATOM 537 O O . LYS A 1 71 ? -17.907 -1.078 29.306 1.00 89.06 71 LYS A O 1
ATOM 542 N N . LEU A 1 72 ? -18.080 -0.319 27.196 1.00 87.38 72 LEU A N 1
ATOM 543 C CA . LEU A 1 72 ? -19.518 -0.036 27.226 1.00 87.38 72 LEU A CA 1
ATOM 544 C C . LEU A 1 72 ? -20.358 -1.291 26.978 1.00 87.38 72 LEU A C 1
ATOM 546 O O . LEU A 1 72 ? -21.445 -1.428 27.530 1.00 87.38 72 LEU A O 1
ATOM 550 N N . GLY A 1 73 ? -19.863 -2.212 26.151 1.00 89.50 73 GLY A N 1
ATOM 551 C CA . GLY A 1 73 ? -20.604 -3.412 25.785 1.00 89.50 73 GLY A CA 1
ATOM 552 C C . GLY A 1 73 ? -19.873 -4.2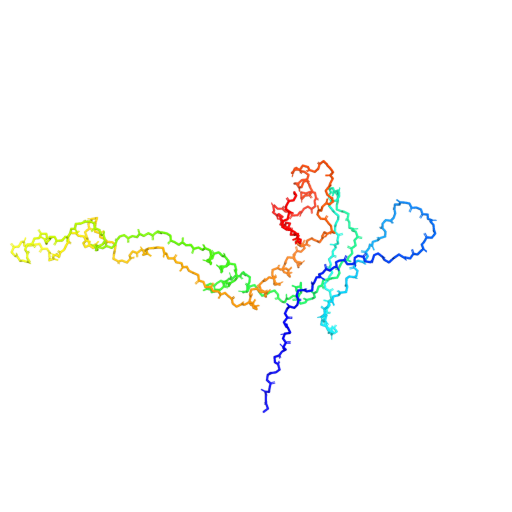92 24.781 1.00 89.50 73 GLY A C 1
ATOM 553 O O . GLY A 1 73 ? -18.711 -4.056 24.449 1.00 89.50 73 GLY A O 1
ATOM 554 N N . ILE A 1 74 ? -20.573 -5.319 24.303 1.00 90.44 74 ILE A N 1
ATOM 555 C CA . ILE A 1 74 ? -20.088 -6.265 23.292 1.00 90.44 74 ILE A CA 1
A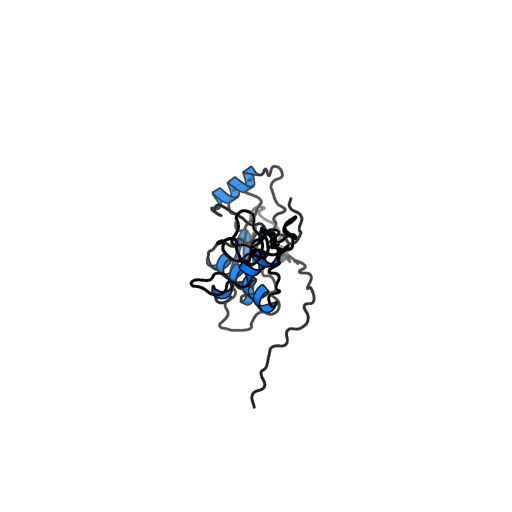TOM 556 C C . ILE A 1 74 ? -20.958 -6.127 22.042 1.00 90.44 74 ILE A C 1
ATOM 558 O O . ILE A 1 74 ? -22.185 -6.047 22.138 1.00 90.44 74 ILE A O 1
ATOM 562 N N . VAL A 1 75 ? -20.316 -6.122 20.874 1.00 90.19 75 VAL A N 1
ATOM 563 C CA . VAL A 1 75 ? -20.961 -6.105 19.557 1.00 90.19 75 VAL A CA 1
ATOM 564 C C . VAL A 1 75 ? -20.667 -7.400 18.813 1.00 90.19 75 VAL A C 1
ATOM 566 O O . VAL A 1 75 ? -19.533 -7.878 18.770 1.00 90.19 75 VAL A O 1
ATOM 569 N N . ASN A 1 76 ? -21.710 -7.939 18.186 1.00 90.19 76 ASN A N 1
ATOM 570 C CA . ASN A 1 76 ? -21.619 -9.068 17.269 1.00 90.19 76 ASN A CA 1
ATOM 571 C C . ASN A 1 76 ? -21.201 -8.585 15.870 1.00 90.19 76 ASN A C 1
ATOM 573 O O . ASN A 1 76 ? -21.811 -7.675 15.305 1.00 90.19 76 ASN A O 1
ATOM 577 N N . LEU A 1 77 ? -20.190 -9.225 15.290 1.00 89.62 77 LEU A N 1
ATOM 578 C CA . LEU A 1 77 ? -19.624 -8.922 13.979 1.00 89.62 77 LEU A CA 1
ATOM 579 C C . LEU A 1 77 ? -20.014 -9.982 12.944 1.00 89.62 77 LEU A C 1
ATOM 581 O O . LEU A 1 77 ? -20.188 -11.157 13.258 1.00 89.62 77 LEU A O 1
ATOM 585 N N . HIS A 1 78 ? -20.124 -9.585 11.674 1.00 90.69 78 HIS A N 1
ATOM 586 C CA . HIS A 1 78 ? -20.475 -10.527 10.612 1.00 90.69 78 HIS A CA 1
ATOM 587 C C . HIS A 1 78 ? -19.319 -11.510 10.325 1.00 90.69 78 HIS A C 1
ATOM 589 O O . HIS A 1 78 ? -18.210 -11.058 10.007 1.00 90.69 78 HIS A O 1
ATOM 595 N N . PRO A 1 79 ? -19.551 -12.838 10.352 1.00 90.56 79 PRO A N 1
ATOM 596 C CA . PRO A 1 79 ? -18.486 -13.826 10.174 1.00 90.56 79 PRO A CA 1
ATOM 597 C C . PRO A 1 79 ? -17.842 -13.776 8.780 1.00 90.56 79 PRO A C 1
ATOM 599 O O . PRO A 1 79 ? -16.625 -13.876 8.677 1.00 90.56 79 PRO A O 1
ATOM 602 N N . ASP A 1 80 ? -18.595 -13.517 7.707 1.00 89.25 80 ASP A N 1
ATOM 603 C CA . ASP A 1 80 ? -18.010 -13.467 6.351 1.00 89.25 80 ASP A CA 1
ATOM 604 C C . ASP A 1 80 ? -17.140 -12.227 6.087 1.00 89.25 80 ASP A C 1
ATOM 606 O O . ASP A 1 80 ? -16.499 -12.146 5.043 1.00 89.25 80 ASP A O 1
ATOM 610 N N . ILE A 1 81 ? -17.129 -11.245 6.995 1.00 90.75 81 ILE A N 1
ATOM 611 C CA . ILE A 1 81 ? -16.297 -10.037 6.872 1.00 90.75 81 ILE A CA 1
ATOM 612 C C . ILE A 1 81 ? -15.092 -10.144 7.806 1.00 90.75 81 ILE A C 1
ATOM 614 O O . ILE A 1 81 ? -13.964 -9.917 7.376 1.00 90.75 81 ILE A O 1
ATOM 618 N N . PHE A 1 82 ? -15.337 -10.510 9.067 1.00 92.25 82 PHE A N 1
ATOM 619 C CA . PHE A 1 82 ? -14.332 -10.500 10.134 1.00 92.25 82 PHE A CA 1
ATOM 620 C C . PHE A 1 82 ? -13.733 -11.876 10.451 1.00 92.25 82 PHE A C 1
ATOM 622 O O . PHE A 1 82 ? -12.791 -11.955 11.228 1.00 92.25 82 PHE A O 1
ATOM 629 N N . ARG A 1 83 ? -14.252 -12.964 9.865 1.00 91.56 83 ARG A N 1
ATOM 630 C CA . ARG A 1 83 ? -13.789 -14.346 10.092 1.00 91.56 83 ARG A CA 1
ATOM 631 C C . ARG A 1 83 ? -13.533 -15.093 8.778 1.00 91.56 83 ARG A C 1
ATOM 633 O O . ARG A 1 83 ? -13.726 -16.304 8.676 1.00 91.56 83 ARG A O 1
ATOM 640 N N . VAL A 1 84 ? -13.073 -14.371 7.755 1.00 90.25 84 VAL A N 1
ATOM 641 C CA . VAL A 1 84 ? -12.620 -14.962 6.485 1.00 90.25 84 VAL A CA 1
ATOM 642 C C . VAL A 1 84 ? -11.287 -15.680 6.710 1.00 90.25 84 VAL A C 1
ATOM 644 O O . VAL A 1 84 ? -10.428 -15.142 7.404 1.00 90.25 84 VAL A O 1
ATOM 647 N N . PRO A 1 85 ? -11.035 -16.858 6.104 1.00 89.31 85 PRO A N 1
ATOM 648 C CA . PRO A 1 85 ? -9.715 -17.478 6.183 1.00 89.31 85 PRO A CA 1
ATOM 649 C C . PRO A 1 85 ? -8.628 -16.478 5.743 1.00 89.31 85 PRO A C 1
ATOM 651 O O . PRO A 1 85 ? -8.740 -15.925 4.639 1.00 89.31 85 PRO A O 1
ATOM 654 N N . PRO A 1 86 ? -7.588 -16.235 6.565 1.00 87.88 86 PRO A N 1
ATOM 655 C CA . PRO A 1 86 ? -6.611 -15.183 6.322 1.00 87.88 86 PRO A CA 1
ATOM 656 C C . PRO A 1 86 ? -5.707 -15.545 5.139 1.00 87.88 86 PRO A C 1
ATOM 658 O O . PRO A 1 86 ? -4.631 -16.120 5.285 1.00 87.88 86 PRO A O 1
ATOM 661 N N . ARG A 1 87 ? -6.162 -15.228 3.923 1.00 86.00 87 ARG A N 1
ATOM 662 C CA . ARG A 1 87 ? -5.404 -15.439 2.688 1.00 86.00 87 ARG A CA 1
ATOM 663 C C . ARG A 1 87 ? -4.415 -14.306 2.501 1.00 86.00 87 ARG A C 1
ATOM 665 O O . ARG A 1 87 ? -4.712 -13.319 1.825 1.00 86.00 87 ARG A O 1
ATOM 672 N N . LEU A 1 88 ? -3.238 -14.480 3.092 1.00 82.00 88 LEU A N 1
ATOM 673 C CA . LEU A 1 88 ? -2.144 -13.531 2.952 1.00 82.00 88 LEU A CA 1
ATOM 674 C C . LEU A 1 88 ? -1.783 -13.322 1.482 1.00 82.00 88 LEU A C 1
ATOM 676 O O . LEU A 1 88 ? -1.614 -12.188 1.110 1.00 82.00 88 LEU A O 1
ATOM 680 N N . ASP A 1 89 ? -1.870 -14.298 0.584 1.00 77.62 89 ASP A N 1
ATOM 681 C CA . ASP A 1 89 ? -1.613 -14.059 -0.854 1.00 77.62 89 ASP A CA 1
ATOM 682 C C . ASP A 1 89 ? -2.478 -12.940 -1.482 1.00 77.62 89 ASP A C 1
ATOM 684 O O . ASP A 1 89 ? -2.107 -12.309 -2.473 1.00 77.62 89 ASP A O 1
ATOM 688 N N . ILE A 1 90 ? -3.655 -12.670 -0.907 1.00 73.00 90 ILE A N 1
ATOM 689 C CA . ILE A 1 90 ? -4.535 -11.570 -1.322 1.00 73.00 90 ILE A CA 1
ATOM 690 C C . ILE A 1 90 ? -4.098 -10.234 -0.672 1.00 73.00 90 ILE A C 1
ATOM 692 O O . ILE A 1 90 ? -4.284 -9.178 -1.287 1.00 73.00 90 ILE A O 1
ATOM 696 N N . LEU A 1 91 ? -3.495 -10.284 0.527 1.00 65.56 91 LEU A N 1
ATOM 697 C CA . LEU A 1 91 ? -2.966 -9.161 1.324 1.00 65.56 91 LEU A CA 1
ATOM 698 C C . LEU A 1 91 ? -1.455 -8.896 1.165 1.00 65.56 91 LEU A C 1
ATOM 700 O O . LEU A 1 91 ? -1.088 -7.796 0.768 1.00 65.56 91 LEU A O 1
ATOM 704 N N . HIS A 1 92 ? -0.604 -9.859 1.543 1.00 53.12 92 HIS A N 1
ATOM 705 C CA . HIS A 1 92 ? 0.852 -9.848 1.595 1.00 53.12 92 HIS A CA 1
ATOM 706 C C . HIS A 1 92 ? 1.540 -11.119 1.042 1.00 53.12 92 HIS A C 1
ATOM 708 O O . HIS A 1 92 ? 1.269 -12.230 1.485 1.00 53.12 92 HIS A O 1
ATOM 714 N N . SER A 1 93 ? 2.476 -10.947 0.102 1.00 37.09 93 SER A N 1
ATOM 715 C CA . SER A 1 93 ? 3.165 -12.011 -0.647 1.00 37.09 93 SER A CA 1
ATOM 716 C C . SER A 1 93 ? 4.533 -12.350 -0.042 1.00 37.09 93 SER A C 1
ATOM 718 O O . SER A 1 93 ? 5.334 -11.456 0.232 1.00 37.09 93 SER A O 1
ATOM 720 N N . CYS A 1 94 ? 4.835 -13.637 0.118 1.00 33.38 94 CYS A N 1
ATOM 721 C CA . CYS A 1 94 ? 6.197 -14.130 0.296 1.00 33.38 94 CYS A CA 1
ATOM 722 C C . CYS A 1 94 ? 6.569 -14.923 -0.967 1.00 33.38 94 CYS A C 1
ATOM 724 O O . CYS A 1 94 ? 5.885 -15.880 -1.312 1.00 33.38 94 CYS A O 1
ATOM 726 N N . ASN A 1 95 ? 7.654 -14.506 -1.631 1.00 37.75 95 ASN A N 1
ATOM 727 C CA . ASN A 1 95 ? 8.282 -15.084 -2.830 1.00 37.75 95 ASN A CA 1
ATOM 728 C C . ASN A 1 95 ? 7.610 -14.824 -4.204 1.00 37.75 95 ASN A C 1
ATOM 730 O O . ASN A 1 95 ? 6.793 -15.588 -4.703 1.00 37.75 95 ASN A O 1
ATOM 734 N N . ASN A 1 96 ? 8.099 -13.773 -4.881 1.00 36.50 96 ASN A N 1
ATOM 735 C CA . ASN A 1 96 ? 8.117 -13.556 -6.342 1.00 36.50 96 ASN A CA 1
ATOM 736 C C . ASN A 1 96 ? 6.808 -13.527 -7.158 1.00 36.50 96 ASN A C 1
ATOM 738 O O . ASN A 1 96 ? 6.877 -13.378 -8.380 1.00 36.50 96 ASN A O 1
ATOM 742 N N . SER A 1 97 ? 5.613 -13.555 -6.567 1.00 38.09 97 SER A N 1
ATOM 743 C CA . SER A 1 97 ? 4.398 -13.268 -7.337 1.00 38.09 97 SER A CA 1
ATOM 744 C C . SER A 1 97 ? 3.228 -12.829 -6.464 1.00 38.09 97 SER A C 1
ATOM 746 O O . SER A 1 97 ? 2.793 -13.548 -5.578 1.00 38.09 97 SER A O 1
ATOM 748 N N . VAL A 1 98 ? 2.642 -11.688 -6.830 1.00 42.53 98 VAL A N 1
ATOM 749 C CA . VAL A 1 98 ? 1.278 -11.276 -6.470 1.00 42.53 98 VAL A CA 1
ATOM 750 C C . VAL A 1 98 ? 1.089 -10.757 -5.042 1.00 42.53 98 VAL A C 1
ATOM 752 O O . VAL A 1 98 ? 0.676 -11.456 -4.131 1.00 42.53 98 VAL A O 1
ATOM 755 N N . PHE A 1 99 ? 1.223 -9.443 -4.909 1.00 52.38 99 PHE A N 1
ATOM 756 C CA . PHE A 1 99 ? 0.209 -8.661 -4.208 1.00 52.38 99 PHE A CA 1
ATOM 757 C C . PHE A 1 99 ? -0.730 -8.149 -5.286 1.00 52.38 99 PHE A C 1
ATOM 759 O O . PHE A 1 99 ? -0.256 -7.711 -6.338 1.00 52.38 99 PHE A O 1
ATOM 766 N N . ARG A 1 100 ? -2.039 -8.209 -5.068 1.00 58.78 100 ARG A N 1
ATOM 767 C CA . ARG A 1 100 ? -3.001 -7.710 -6.056 1.00 58.78 100 ARG A CA 1
ATOM 768 C C . ARG A 1 100 ? -3.670 -6.422 -5.633 1.00 58.78 100 ARG A C 1
ATOM 770 O O . ARG A 1 100 ? -3.918 -5.625 -6.515 1.00 58.78 100 ARG A O 1
ATOM 777 N N . ASN A 1 101 ? -3.951 -6.205 -4.345 1.00 73.69 101 ASN A N 1
ATOM 778 C CA . ASN A 1 101 ? -4.721 -5.033 -3.915 1.00 73.69 101 ASN A CA 1
ATOM 779 C C . ASN A 1 101 ? -3.829 -3.861 -3.469 1.00 73.69 101 ASN A C 1
ATOM 781 O O . ASN A 1 101 ? -3.989 -2.765 -3.986 1.00 73.69 101 ASN A O 1
ATOM 785 N N . ILE A 1 102 ? -2.846 -4.086 -2.586 1.00 83.00 102 ILE A N 1
ATOM 786 C CA . ILE A 1 102 ? -1.937 -3.020 -2.103 1.00 83.00 102 ILE A CA 1
ATOM 787 C C . ILE A 1 102 ? -1.049 -2.493 -3.236 1.00 83.00 102 ILE A C 1
ATOM 789 O O . ILE A 1 102 ? -0.972 -1.294 -3.484 1.00 83.00 102 ILE A O 1
ATOM 793 N N . THR A 1 103 ? -0.407 -3.388 -3.982 1.00 82.31 103 THR A N 1
ATOM 794 C CA . THR A 1 103 ? 0.367 -3.017 -5.178 1.00 82.31 103 THR A CA 1
ATOM 795 C C . THR A 1 103 ? -0.497 -2.339 -6.220 1.00 82.31 103 THR A C 1
ATOM 797 O O . THR A 1 103 ? -0.053 -1.357 -6.798 1.00 82.31 103 THR A O 1
ATOM 800 N N . TRP A 1 104 ? -1.723 -2.815 -6.452 1.00 87.75 104 TRP A N 1
ATOM 801 C CA . TRP A 1 104 ? -2.665 -2.125 -7.322 1.00 87.75 104 TRP A CA 1
ATOM 802 C C . TRP A 1 104 ? -2.928 -0.711 -6.812 1.00 87.75 104 TRP A C 1
ATOM 804 O O . TRP A 1 104 ? -2.739 0.210 -7.592 1.00 87.75 104 TRP A O 1
ATOM 814 N N . GLN A 1 105 ? -3.230 -0.515 -5.521 1.00 88.75 105 GLN A N 1
ATOM 815 C CA . GLN A 1 105 ? -3.446 0.796 -4.886 1.00 88.75 105 GLN A CA 1
ATOM 816 C C . GLN A 1 105 ? -2.256 1.762 -5.028 1.00 88.75 105 GLN A C 1
ATOM 818 O O . GLN A 1 105 ? -2.445 2.973 -5.190 1.00 88.75 105 GLN A O 1
ATOM 823 N N . SER A 1 106 ? -1.029 1.247 -4.964 1.00 87.00 106 SER A N 1
ATOM 824 C CA . SER A 1 106 ? 0.178 2.042 -5.197 1.00 87.00 106 SER A CA 1
ATOM 825 C C . SER A 1 106 ? 0.353 2.350 -6.682 1.00 87.00 106 SER A C 1
ATOM 827 O O . SER A 1 106 ? 0.584 3.490 -7.057 1.00 87.00 106 SER A O 1
ATOM 829 N N . VAL A 1 107 ? 0.206 1.347 -7.546 1.00 89.44 107 VAL A N 1
ATOM 830 C CA . VAL A 1 107 ? 0.539 1.433 -8.972 1.00 89.44 107 VAL A CA 1
ATOM 831 C C . VAL A 1 107 ? -0.523 2.173 -9.788 1.00 89.44 107 VAL A C 1
ATOM 833 O O . VAL A 1 107 ? -0.158 2.896 -10.712 1.00 89.44 107 VAL A O 1
ATOM 836 N N . TYR A 1 108 ? -1.814 2.055 -9.459 1.00 89.44 108 TYR A N 1
ATOM 837 C CA . TYR A 1 108 ? -2.884 2.678 -10.251 1.00 89.44 108 TYR A CA 1
ATOM 838 C C . TYR A 1 108 ? -2.799 4.210 -10.264 1.00 89.44 108 TYR A C 1
ATOM 840 O O . TYR A 1 108 ? -3.228 4.824 -11.236 1.00 89.44 108 TYR A O 1
ATOM 848 N N . ARG A 1 109 ? -2.230 4.813 -9.208 1.00 88.69 109 ARG A N 1
ATOM 849 C CA . ARG A 1 109 ? -2.000 6.265 -9.085 1.00 88.69 109 ARG A CA 1
ATOM 850 C C . ARG A 1 109 ? -0.679 6.718 -9.699 1.00 88.69 109 ARG A C 1
ATOM 852 O O . ARG A 1 109 ? -0.476 7.912 -9.899 1.00 88.69 109 ARG A O 1
ATOM 859 N N . ASN A 1 110 ? 0.229 5.786 -9.977 1.00 90.62 110 ASN A N 1
ATOM 860 C CA . ASN A 1 110 ? 1.591 6.118 -10.358 1.00 90.62 110 ASN A CA 1
ATOM 861 C C . ASN A 1 110 ? 1.686 6.513 -11.835 1.00 90.62 110 ASN A C 1
ATOM 863 O O . ASN A 1 110 ? 1.355 5.738 -12.738 1.00 90.62 110 ASN A O 1
ATOM 867 N N . VAL A 1 111 ? 2.247 7.701 -12.067 1.00 93.12 111 VAL A N 1
ATOM 868 C CA . VAL A 1 111 ? 2.612 8.212 -13.391 1.00 93.12 111 VAL A CA 1
ATOM 869 C C . VAL A 1 111 ? 4.116 8.463 -13.415 1.00 93.12 111 VAL A C 1
ATOM 871 O O . VAL A 1 111 ? 4.631 9.314 -12.693 1.00 93.12 111 VAL A O 1
ATOM 874 N N . GLN A 1 112 ? 4.844 7.728 -14.255 1.00 92.31 112 GLN A N 1
ATOM 875 C CA . GLN A 1 112 ? 6.270 7.962 -14.463 1.00 92.31 112 GLN A CA 1
ATOM 876 C C . GLN A 1 112 ? 6.453 9.083 -15.479 1.00 92.31 112 GLN A C 1
ATOM 878 O O . GLN A 1 112 ? 6.220 8.864 -16.658 1.00 92.31 112 GLN A O 1
ATOM 883 N N . LEU A 1 113 ? 6.910 10.257 -15.036 1.00 93.69 113 LEU A N 1
ATOM 884 C CA . LEU A 1 113 ? 7.144 11.427 -15.899 1.00 93.69 113 LEU A CA 1
ATOM 885 C C . LEU A 1 113 ? 8.533 11.454 -16.557 1.00 93.69 113 LEU A C 1
ATOM 887 O O . LEU A 1 113 ? 8.819 12.325 -17.379 1.00 93.69 113 LEU A O 1
ATOM 891 N N . THR A 1 114 ? 9.423 10.531 -16.192 1.00 93.06 114 THR A N 1
ATOM 892 C CA . THR A 1 114 ? 10.797 10.528 -16.699 1.00 93.06 114 THR A CA 1
ATOM 893 C C . THR A 1 114 ? 10.831 10.221 -18.195 1.00 93.06 114 THR A C 1
ATOM 895 O O . THR A 1 114 ? 10.341 9.195 -18.655 1.00 93.06 114 THR A O 1
ATOM 898 N N . LYS A 1 115 ? 11.452 11.113 -18.970 1.00 93.81 115 LYS A N 1
ATOM 899 C CA . LYS A 1 115 ? 11.645 10.956 -20.414 1.00 93.81 115 LYS A CA 1
ATOM 900 C C . LYS A 1 115 ? 13.122 11.088 -20.750 1.00 93.81 115 LYS A C 1
ATOM 902 O O . LYS A 1 115 ? 13.735 12.119 -20.494 1.00 93.81 115 LYS A O 1
ATOM 907 N N . GLN A 1 116 ? 13.671 10.067 -21.393 1.00 94.38 116 GLN A N 1
ATOM 908 C CA . GLN A 1 116 ? 14.993 10.115 -22.006 1.00 94.38 116 GLN A CA 1
ATOM 909 C C . GLN A 1 116 ? 14.857 10.373 -23.508 1.00 94.38 116 GLN A C 1
ATOM 911 O O . GLN A 1 116 ? 14.023 9.768 -24.192 1.00 94.38 116 GLN A O 1
ATOM 916 N N . LEU A 1 117 ? 15.671 11.299 -24.019 1.00 94.38 117 LEU A N 1
ATOM 917 C CA . LEU A 1 117 ? 15.653 11.687 -25.427 1.00 94.38 117 LEU A CA 1
ATOM 918 C C . LEU A 1 117 ? 16.268 10.584 -26.292 1.00 94.38 117 LEU A C 1
ATOM 920 O O . LEU A 1 117 ? 17.379 10.109 -26.042 1.00 94.38 117 LEU A O 1
ATOM 924 N N . THR A 1 118 ? 15.542 10.202 -27.337 1.00 94.94 118 THR A N 1
ATOM 925 C CA . THR A 1 118 ? 16.063 9.323 -28.391 1.00 94.94 118 THR A CA 1
ATOM 926 C C . THR A 1 118 ? 16.998 10.091 -29.319 1.00 94.94 118 THR A C 1
ATOM 928 O O . THR A 1 118 ? 16.976 11.322 -29.377 1.00 94.94 118 THR A O 1
ATOM 931 N N . ARG A 1 119 ? 17.787 9.366 -30.126 1.00 93.75 119 ARG A N 1
ATOM 932 C CA . ARG A 1 119 ? 18.680 9.975 -31.134 1.00 93.75 119 ARG A CA 1
ATOM 933 C C . ARG A 1 119 ? 17.973 10.919 -32.117 1.00 93.75 119 ARG A C 1
ATOM 935 O O . ARG A 1 119 ? 18.646 11.745 -32.717 1.00 93.75 119 ARG A O 1
ATOM 942 N N . ALA A 1 120 ? 16.663 10.751 -32.315 1.00 92.50 120 ALA A N 1
ATOM 943 C CA . ALA A 1 120 ? 15.849 11.556 -33.225 1.00 92.50 120 ALA A CA 1
ATOM 944 C C . ALA A 1 120 ? 15.278 12.820 -32.561 1.00 92.50 120 ALA A C 1
ATOM 946 O O . ALA A 1 120 ? 15.036 13.807 -33.242 1.00 92.50 120 ALA A O 1
ATOM 947 N N . GLU A 1 121 ? 15.072 12.798 -31.242 1.00 93.75 121 GLU A N 1
ATOM 948 C CA . GLU A 1 121 ? 14.583 13.953 -30.475 1.00 93.75 121 GLU A CA 1
ATOM 949 C C . GLU A 1 121 ? 15.725 14.864 -30.009 1.00 93.75 121 GLU A C 1
ATOM 951 O O . GLU A 1 121 ? 15.492 16.009 -29.628 1.00 93.75 121 GLU A O 1
ATOM 956 N N . MET A 1 122 ? 16.962 14.359 -29.997 1.00 94.19 122 MET A N 1
ATOM 957 C CA . MET A 1 122 ? 18.125 15.163 -29.645 1.00 94.19 122 MET A CA 1
ATOM 958 C C . MET A 1 122 ? 18.418 16.239 -30.702 1.00 94.19 122 MET A C 1
ATOM 960 O O . MET A 1 122 ? 18.390 15.947 -31.897 1.00 94.19 122 MET A O 1
ATOM 964 N N . PRO A 1 123 ? 18.797 17.461 -30.290 1.00 93.50 123 PRO A N 1
ATOM 965 C CA . PRO A 1 123 ? 19.063 18.549 -31.225 1.00 93.50 123 PRO A CA 1
ATOM 966 C C . PRO A 1 123 ? 20.307 18.284 -32.093 1.00 93.50 123 PRO A C 1
ATOM 968 O O . PRO A 1 123 ? 21.371 17.905 -31.594 1.00 93.50 123 PRO A O 1
ATOM 971 N N . GLY A 1 124 ? 20.211 18.537 -33.400 1.00 93.44 124 GLY A N 1
ATOM 972 C CA . GLY A 1 124 ? 21.317 18.396 -34.357 1.00 93.44 124 GLY A CA 1
ATOM 973 C C . GLY A 1 124 ? 21.497 16.974 -34.906 1.00 93.44 124 GLY A C 1
ATOM 974 O O . GLY A 1 124 ? 20.563 16.189 -34.974 1.00 93.44 124 GLY A O 1
ATOM 975 N N . GLY A 1 125 ? 22.707 16.632 -35.360 1.00 91.19 125 GLY A N 1
ATOM 976 C CA . GLY A 1 125 ? 23.011 15.279 -35.854 1.00 91.19 125 GLY A CA 1
ATOM 977 C C . GLY A 1 125 ? 22.459 14.912 -37.237 1.00 91.19 125 GLY A C 1
ATOM 978 O O . GLY A 1 125 ? 22.542 13.741 -37.607 1.00 91.19 125 GLY A O 1
ATOM 979 N N . GLY A 1 126 ? 21.950 15.886 -38.001 1.00 91.00 126 GLY A N 1
ATOM 980 C CA . GLY A 1 126 ? 21.486 15.691 -39.382 1.00 91.00 126 GLY A CA 1
ATOM 981 C C . GLY A 1 126 ? 22.608 15.598 -40.425 1.00 91.00 126 GLY A C 1
ATOM 982 O O . GLY A 1 126 ? 22.426 14.995 -41.478 1.00 91.00 126 GLY A O 1
ATOM 983 N N . ARG A 1 127 ? 23.799 16.141 -40.133 1.00 93.06 127 ARG A N 1
ATOM 984 C CA . ARG A 1 127 ? 24.973 16.035 -41.012 1.00 93.06 127 ARG A CA 1
ATOM 985 C C . ARG A 1 127 ? 25.806 14.806 -40.655 1.00 93.06 127 ARG A C 1
ATOM 987 O O . ARG A 1 127 ? 26.154 14.598 -39.491 1.00 93.06 127 ARG A O 1
ATOM 994 N N . LYS A 1 128 ? 26.194 14.039 -41.675 1.00 94.06 128 LYS A N 1
ATOM 995 C CA . LYS A 1 128 ? 27.128 12.920 -41.523 1.00 94.06 128 LYS A CA 1
ATOM 996 C C . LYS A 1 128 ? 28.500 13.427 -41.035 1.00 94.06 128 LYS A C 1
ATOM 998 O O . LYS A 1 128 ? 29.038 14.337 -41.669 1.00 94.06 128 LYS A O 1
ATOM 1003 N N . PRO A 1 129 ? 29.089 12.854 -39.967 1.00 94.06 129 PRO A N 1
ATOM 1004 C CA . PRO A 1 129 ? 30.321 13.386 -39.371 1.00 94.06 129 PRO A CA 1
ATOM 1005 C C . PRO A 1 129 ? 31.540 13.341 -40.302 1.00 94.06 129 PRO A C 1
ATOM 1007 O O . PRO A 1 129 ? 32.339 14.272 -40.326 1.00 94.06 129 PRO A O 1
ATOM 1010 N N . TRP A 1 130 ? 31.681 12.262 -41.077 1.00 95.19 130 TRP A N 1
ATOM 1011 C CA . TRP A 1 130 ? 32.755 12.080 -42.054 1.00 95.19 130 TRP A CA 1
ATOM 1012 C C . TRP A 1 130 ? 32.308 11.219 -43.249 1.00 95.19 130 TRP A C 1
ATOM 1014 O O . TRP A 1 130 ? 31.303 10.503 -43.154 1.00 95.19 130 TRP A O 1
ATOM 1024 N N . PRO A 1 131 ? 33.026 11.269 -44.392 1.00 95.06 131 PRO A N 1
ATOM 1025 C CA . PRO A 1 131 ? 32.740 10.430 -45.553 1.00 95.06 131 PRO A CA 1
ATOM 1026 C C . PRO A 1 131 ? 32.743 8.937 -45.215 1.00 95.06 131 PRO A C 1
ATOM 1028 O O . PRO A 1 131 ? 33.431 8.489 -44.303 1.00 95.06 131 PRO A O 1
ATOM 1031 N N . GLN A 1 132 ? 31.986 8.145 -45.981 1.00 94.94 132 GLN A N 1
ATOM 1032 C CA . GLN A 1 132 ? 31.825 6.712 -45.706 1.00 94.94 132 GLN A CA 1
ATOM 1033 C C . GLN A 1 132 ? 33.147 5.932 -45.750 1.00 94.94 132 GLN A C 1
ATOM 1035 O O . GLN A 1 132 ? 33.245 4.903 -45.096 1.00 94.94 132 GLN A O 1
ATOM 1040 N N . LYS A 1 133 ? 34.132 6.374 -46.535 1.00 94.56 133 LYS A N 1
ATOM 1041 C CA . LYS A 1 133 ? 35.411 5.686 -46.765 1.00 94.56 133 LYS A CA 1
ATOM 1042 C C . LYS A 1 133 ? 36.557 6.705 -46.756 1.00 94.56 133 LYS A C 1
ATOM 1044 O O . LYS A 1 133 ? 36.303 7.907 -46.775 1.00 94.56 133 LYS A O 1
ATOM 1049 N N . LYS A 1 134 ? 37.800 6.210 -46.812 1.00 93.12 134 LYS A N 1
ATOM 1050 C CA . LYS A 1 134 ? 39.052 6.990 -46.949 1.00 93.12 134 LYS A CA 1
ATOM 1051 C C . LYS A 1 134 ? 39.501 7.776 -45.706 1.00 93.12 134 LYS A C 1
ATOM 1053 O O . LYS A 1 134 ? 40.508 8.464 -45.768 1.00 93.12 134 LYS A O 1
ATOM 1058 N N . THR A 1 135 ? 38.799 7.658 -44.579 1.00 92.50 135 THR A N 1
ATOM 1059 C CA . THR A 1 135 ? 39.150 8.336 -43.315 1.00 92.50 135 THR A CA 1
ATOM 1060 C C . THR A 1 135 ? 39.831 7.437 -42.283 1.00 92.50 135 THR A C 1
ATOM 1062 O O . THR A 1 135 ? 40.271 7.941 -41.257 1.00 92.50 135 THR A O 1
ATOM 1065 N N . GLY A 1 136 ? 39.873 6.115 -42.498 1.00 94.75 136 GLY A N 1
ATOM 1066 C CA . GLY A 1 136 ? 40.425 5.144 -41.537 1.00 94.75 136 GLY A CA 1
ATOM 1067 C C . GLY A 1 136 ? 39.643 5.019 -40.219 1.00 94.75 136 GLY A C 1
ATOM 1068 O O . GLY A 1 136 ? 40.046 4.277 -39.332 1.00 94.75 136 GLY A O 1
ATOM 1069 N N . ARG A 1 137 ? 38.521 5.738 -40.078 1.00 94.81 137 ARG A N 1
ATOM 1070 C CA . ARG A 1 137 ? 37.647 5.733 -38.897 1.00 94.81 137 ARG A CA 1
ATOM 1071 C C . ARG A 1 137 ? 36.472 4.775 -39.079 1.00 94.81 137 ARG A C 1
ATOM 1073 O O . ARG A 1 137 ? 36.082 4.471 -40.205 1.00 94.81 137 ARG A O 1
ATOM 1080 N N . ALA A 1 138 ? 35.857 4.375 -37.965 1.00 94.31 138 ALA A N 1
ATOM 1081 C CA . ALA A 1 138 ? 34.632 3.577 -37.969 1.00 94.31 138 ALA A CA 1
ATOM 1082 C C . ALA A 1 138 ? 33.497 4.253 -38.768 1.00 94.31 138 ALA A C 1
ATOM 1084 O O . ALA A 1 138 ? 33.387 5.483 -38.821 1.00 94.31 138 ALA A O 1
ATOM 1085 N N . HIS A 1 139 ? 32.629 3.450 -39.386 1.00 95.06 139 HIS A N 1
ATOM 1086 C CA . HIS A 1 139 ? 31.492 3.948 -40.161 1.00 95.06 139 HIS A CA 1
ATOM 1087 C C . HIS A 1 139 ? 30.396 4.496 -39.245 1.00 95.06 139 HIS A C 1
ATOM 1089 O O . HIS A 1 139 ? 29.883 3.785 -38.384 1.00 95.06 139 HIS A O 1
ATOM 1095 N N . VAL A 1 140 ? 30.011 5.760 -39.443 1.00 95.12 140 VAL A N 1
ATOM 1096 C CA . VAL A 1 140 ? 29.039 6.446 -38.582 1.00 95.12 140 VAL A CA 1
ATOM 1097 C C . VAL A 1 140 ? 28.062 7.269 -39.412 1.00 95.12 140 VAL A C 1
ATOM 1099 O O . VAL A 1 140 ? 28.451 7.988 -40.333 1.00 95.12 140 VAL A O 1
ATOM 1102 N N . GLY A 1 141 ? 26.777 7.172 -39.061 1.00 93.75 141 GLY A N 1
ATOM 1103 C CA . GLY A 1 141 ? 25.702 7.940 -39.693 1.00 93.75 141 GLY A CA 1
ATOM 1104 C C . GLY A 1 141 ? 25.432 9.297 -39.037 1.00 93.75 141 GLY A C 1
ATOM 1105 O O . GLY A 1 141 ? 25.186 10.268 -39.741 1.00 93.75 141 GLY A O 1
ATOM 1106 N N . SER A 1 142 ? 25.496 9.384 -37.705 1.00 94.50 142 SER A N 1
ATOM 1107 C CA . SER A 1 142 ? 25.179 10.603 -36.948 1.00 94.50 142 SER A CA 1
ATOM 1108 C C . SER A 1 142 ? 25.971 10.676 -35.644 1.00 94.50 142 SER A C 1
ATOM 1110 O O . SER A 1 142 ? 26.185 9.645 -34.999 1.00 94.50 142 SER A O 1
ATOM 1112 N N . ILE A 1 143 ? 26.322 11.895 -35.220 1.00 95.31 143 ILE A N 1
ATOM 1113 C CA . ILE A 1 143 ? 26.910 12.163 -33.897 1.00 95.31 143 ILE A CA 1
ATOM 1114 C C . ILE A 1 143 ? 25.946 11.867 -32.738 1.00 95.31 143 ILE A C 1
ATOM 1116 O O . ILE A 1 143 ? 26.396 11.699 -31.615 1.00 95.31 143 ILE A O 1
ATOM 1120 N N . ARG A 1 144 ? 24.627 11.793 -32.986 1.00 96.00 144 ARG A N 1
ATOM 1121 C CA . ARG A 1 144 ? 23.613 11.526 -31.945 1.00 96.00 144 ARG A CA 1
ATOM 1122 C C . ARG A 1 144 ? 23.331 10.039 -31.729 1.00 96.00 144 ARG A C 1
ATOM 1124 O O . ARG A 1 144 ? 22.386 9.687 -31.026 1.00 96.00 144 ARG A O 1
ATOM 1131 N N . SER A 1 145 ? 24.117 9.156 -32.344 1.00 94.38 145 SER A N 1
ATOM 1132 C CA . SER A 1 145 ? 23.962 7.709 -32.155 1.00 94.38 145 SER A CA 1
ATOM 1133 C C . SER A 1 145 ? 24.310 7.316 -30.704 1.00 94.38 145 SER A C 1
ATOM 1135 O O . SER A 1 145 ? 25.214 7.928 -30.144 1.00 94.38 145 SER A O 1
ATOM 1137 N N . PRO A 1 146 ? 23.670 6.292 -30.106 1.00 95.56 146 PRO A N 1
ATOM 1138 C CA . PRO A 1 146 ? 23.842 5.946 -28.682 1.00 95.56 146 PRO A CA 1
ATOM 1139 C C . PRO A 1 146 ? 25.276 5.607 -28.253 1.00 95.56 146 PRO A C 1
ATOM 1141 O O . PRO A 1 146 ? 25.628 5.750 -27.092 1.00 95.56 146 PRO A O 1
ATOM 1144 N N . GLN A 1 147 ? 26.107 5.165 -29.198 1.00 94.00 147 GLN A N 1
ATOM 1145 C CA . GLN A 1 147 ? 27.527 4.867 -28.983 1.00 94.00 147 GLN A CA 1
ATOM 1146 C C . GLN A 1 147 ? 28.406 6.113 -28.764 1.00 94.00 147 GLN A C 1
ATOM 1148 O O . GLN A 1 147 ? 29.561 5.982 -28.371 1.00 94.00 147 GLN A O 1
ATOM 1153 N N . PHE A 1 148 ? 27.898 7.312 -29.064 1.00 93.69 148 PHE A N 1
ATOM 1154 C CA . PHE A 1 148 ? 28.614 8.570 -28.860 1.00 93.69 148 PHE A CA 1
ATOM 1155 C C . PHE A 1 148 ? 28.277 9.200 -27.512 1.00 93.69 148 PHE A C 1
ATOM 1157 O O . PHE A 1 148 ? 27.153 9.110 -27.020 1.00 93.69 148 PHE A O 1
ATOM 1164 N N . ILE A 1 149 ? 29.244 9.933 -26.962 1.00 92.25 149 ILE A N 1
ATOM 1165 C CA . ILE A 1 149 ? 29.036 10.801 -25.800 1.00 92.25 149 ILE A CA 1
ATOM 1166 C C . ILE A 1 149 ? 28.008 11.877 -26.183 1.00 92.25 149 ILE A C 1
ATOM 1168 O O . ILE A 1 149 ? 28.119 12.486 -27.247 1.00 92.25 149 ILE A O 1
ATOM 1172 N N . HIS A 1 150 ? 27.006 12.108 -25.331 1.00 91.06 150 HIS A N 1
ATOM 1173 C CA . HIS A 1 150 ? 25.849 12.972 -25.625 1.00 91.06 150 HIS A CA 1
ATOM 1174 C C . HIS A 1 150 ? 24.999 12.509 -26.827 1.00 91.06 150 HIS A C 1
ATOM 1176 O O . HIS A 1 150 ? 24.274 13.313 -27.430 1.00 91.06 150 HIS A O 1
ATOM 1182 N N . GLY A 1 151 ? 25.098 11.227 -27.192 1.00 93.88 151 GLY A N 1
ATOM 1183 C CA . GLY A 1 151 ? 24.153 10.548 -28.069 1.00 93.88 151 GLY A CA 1
ATOM 1184 C C . GLY A 1 151 ? 22.826 10.259 -27.365 1.00 93.88 151 GLY A C 1
ATOM 1185 O O . GLY A 1 151 ? 22.718 10.338 -26.142 1.00 93.88 151 GLY A O 1
ATOM 1186 N N . GLY A 1 152 ? 21.792 9.950 -28.146 1.00 95.44 152 GLY A N 1
ATOM 1187 C CA . GLY A 1 152 ? 20.480 9.621 -27.592 1.00 95.44 152 GLY A CA 1
ATOM 1188 C C . GLY A 1 152 ? 20.461 8.232 -26.957 1.00 95.44 152 GLY A C 1
ATOM 1189 O O . GLY A 1 152 ? 21.209 7.346 -27.367 1.00 95.44 152 GLY A O 1
ATOM 1190 N N . PHE A 1 153 ? 19.561 8.010 -26.001 1.00 95.62 153 PHE A N 1
ATOM 1191 C CA . PHE A 1 153 ? 19.393 6.695 -25.381 1.00 95.62 153 PHE A CA 1
ATOM 1192 C C . PHE A 1 153 ? 18.727 5.720 -26.364 1.00 95.62 153 PHE A C 1
ATOM 1194 O O . PHE A 1 153 ? 17.723 6.062 -26.991 1.00 95.62 153 PHE A O 1
ATOM 1201 N N . ALA A 1 154 ? 19.280 4.507 -26.499 1.00 93.50 154 ALA A N 1
ATOM 1202 C CA . ALA A 1 154 ? 18.711 3.459 -27.355 1.00 93.50 154 ALA A CA 1
ATOM 1203 C C . ALA A 1 154 ? 17.417 2.889 -26.752 1.00 93.50 154 ALA A C 1
ATOM 1205 O O . ALA A 1 154 ? 16.352 3.002 -27.350 1.00 93.50 154 ALA A O 1
ATOM 1206 N N . ASN A 1 155 ? 17.516 2.363 -25.528 1.00 92.44 155 ASN A N 1
ATOM 1207 C CA . ASN A 1 155 ? 16.406 1.794 -24.762 1.00 92.44 155 ASN A CA 1
ATOM 1208 C C . ASN A 1 155 ? 16.128 2.660 -23.533 1.00 92.44 155 ASN A C 1
ATOM 1210 O O . ASN A 1 155 ? 16.207 2.202 -22.395 1.00 92.44 155 ASN A O 1
ATOM 1214 N N . GLY A 1 156 ? 15.896 3.948 -23.772 1.00 90.75 156 GLY A N 1
ATOM 1215 C CA . GLY A 1 156 ? 15.591 4.884 -22.701 1.00 90.75 156 GLY A CA 1
ATOM 1216 C C . GLY A 1 156 ? 14.132 4.821 -22.262 1.00 90.75 156 GLY A C 1
ATOM 1217 O O . GLY A 1 156 ? 13.256 4.406 -23.024 1.00 90.75 156 GLY A O 1
ATOM 1218 N N . VAL A 1 157 ? 13.856 5.297 -21.049 1.00 92.94 157 VAL A N 1
ATOM 1219 C CA . VAL A 1 157 ? 12.476 5.485 -20.582 1.00 92.94 157 VAL A CA 1
ATOM 1220 C C . VAL A 1 157 ? 11.766 6.482 -21.501 1.00 92.94 157 VAL A C 1
ATOM 1222 O O . VAL A 1 157 ? 12.272 7.576 -21.776 1.00 92.94 157 VAL A O 1
ATOM 1225 N N . ARG A 1 158 ? 10.586 6.103 -21.995 1.00 89.94 158 ARG A N 1
ATOM 1226 C CA . ARG A 1 158 ? 9.793 6.910 -22.924 1.00 89.94 158 ARG A CA 1
ATOM 1227 C C . ARG A 1 158 ? 8.629 7.573 -22.199 1.00 89.94 158 ARG A C 1
ATOM 1229 O O . ARG A 1 158 ? 7.743 6.863 -21.746 1.00 89.94 158 ARG A O 1
ATOM 1236 N N . GLY A 1 159 ? 8.625 8.911 -22.218 1.00 85.69 159 GLY A N 1
ATOM 1237 C CA . GLY A 1 159 ? 7.474 9.779 -21.933 1.00 85.69 159 GLY A CA 1
ATOM 1238 C C . GLY A 1 159 ? 6.736 9.508 -20.617 1.00 85.69 159 GLY A C 1
ATOM 1239 O O . GLY A 1 159 ? 7.208 8.731 -19.792 1.00 85.69 159 GLY A O 1
ATOM 1240 N N . PRO A 1 160 ? 5.570 10.146 -20.408 1.00 92.19 160 PRO A N 1
ATOM 1241 C CA . PRO A 1 160 ? 4.708 9.774 -19.304 1.00 92.19 160 PRO A CA 1
ATOM 1242 C C . PRO A 1 160 ? 4.231 8.331 -19.506 1.00 92.19 160 PRO A C 1
ATOM 1244 O O . PRO A 1 160 ? 3.469 8.047 -20.432 1.00 92.19 160 PRO A O 1
ATOM 1247 N N . ARG A 1 161 ? 4.696 7.410 -18.660 1.00 90.75 161 ARG A N 1
ATOM 1248 C CA . ARG A 1 161 ? 4.253 6.012 -18.650 1.00 90.75 161 ARG A CA 1
ATOM 1249 C C . ARG A 1 161 ? 3.345 5.775 -17.451 1.00 90.75 161 ARG A C 1
ATOM 1251 O O . ARG A 1 161 ? 3.714 6.061 -16.315 1.00 90.75 161 ARG A O 1
ATOM 1258 N N . THR A 1 162 ? 2.177 5.200 -17.708 1.00 91.81 162 THR A N 1
ATOM 1259 C CA . THR A 1 162 ? 1.235 4.755 -16.677 1.00 91.81 162 THR A CA 1
ATOM 1260 C C . THR A 1 162 ? 1.264 3.235 -16.565 1.00 91.81 162 THR A C 1
ATOM 1262 O O . THR A 1 162 ? 1.307 2.542 -17.582 1.00 91.81 162 THR A O 1
ATOM 1265 N N . TRP A 1 163 ? 1.169 2.705 -15.348 1.00 89.50 163 TRP A N 1
ATOM 1266 C CA . TRP A 1 163 ? 0.964 1.268 -15.094 1.00 89.50 163 TRP A CA 1
ATOM 1267 C C . TRP A 1 163 ? -0.463 0.973 -14.632 1.00 89.50 163 TRP A C 1
ATOM 1269 O O . TRP A 1 163 ? -0.706 0.060 -13.849 1.00 89.50 163 TRP A O 1
ATOM 1279 N N . PHE A 1 164 ? -1.417 1.769 -15.102 1.00 91.75 164 PHE A N 1
ATOM 1280 C CA . PHE A 1 164 ? -2.813 1.636 -14.728 1.00 91.75 164 PHE A CA 1
ATOM 1281 C C . PHE A 1 164 ? -3.394 0.293 -15.196 1.00 91.75 164 PHE A C 1
ATOM 1283 O O . PHE A 1 164 ? -3.308 -0.066 -16.370 1.00 91.75 164 PHE A O 1
ATOM 1290 N N . TYR A 1 165 ? -4.023 -0.424 -14.270 1.00 91.75 165 TYR A N 1
ATOM 1291 C CA . TYR A 1 165 ? -4.907 -1.554 -14.541 1.00 91.75 165 TYR A CA 1
ATOM 1292 C C . TYR A 1 165 ? -6.003 -1.581 -13.475 1.00 91.75 165 TYR A C 1
ATOM 1294 O O . TYR A 1 165 ? -5.807 -1.059 -12.378 1.00 91.75 165 TYR A O 1
ATOM 1302 N N . ILE A 1 166 ? -7.157 -2.180 -13.777 1.00 90.25 166 ILE A N 1
ATOM 1303 C CA . ILE A 1 166 ? -8.244 -2.354 -12.806 1.00 90.25 166 ILE A CA 1
ATOM 1304 C C . ILE A 1 166 ? -8.219 -3.783 -12.259 1.00 90.25 166 ILE A C 1
ATOM 1306 O O . ILE A 1 166 ? -8.028 -4.746 -13.006 1.00 90.25 166 ILE A O 1
ATOM 1310 N N . LEU A 1 167 ? -8.415 -3.930 -10.951 1.00 88.62 167 LEU A N 1
ATOM 1311 C CA . LEU A 1 167 ? -8.570 -5.234 -10.317 1.00 88.62 167 LEU A CA 1
ATOM 1312 C C . LEU A 1 167 ? -10.065 -5.590 -10.208 1.00 88.62 167 LEU A C 1
ATOM 1314 O O . LEU A 1 167 ? -10.849 -4.716 -9.834 1.00 88.62 167 LEU A O 1
ATOM 1318 N N . PRO A 1 168 ? -10.476 -6.850 -10.463 1.00 89.69 168 PRO A N 1
ATOM 1319 C CA . PRO A 1 168 ? -11.865 -7.266 -10.287 1.00 89.69 168 PRO A CA 1
ATOM 1320 C C . PRO A 1 168 ? -12.399 -6.979 -8.881 1.00 89.69 168 PRO A C 1
ATOM 1322 O O . PRO A 1 168 ? -11.725 -7.242 -7.881 1.00 89.69 168 PRO A O 1
ATOM 1325 N N . ASP A 1 169 ? -13.638 -6.506 -8.810 1.00 88.94 169 ASP A N 1
ATOM 1326 C CA . ASP A 1 169 ? -14.294 -6.015 -7.590 1.00 88.94 169 ASP A CA 1
ATOM 1327 C C . ASP A 1 169 ? -14.311 -7.064 -6.482 1.00 88.94 169 ASP A C 1
ATOM 1329 O O . ASP A 1 169 ? -13.939 -6.784 -5.345 1.00 88.94 169 ASP A O 1
ATOM 1333 N N . ALA A 1 170 ? -14.617 -8.314 -6.834 1.00 87.44 170 ALA A N 1
ATOM 1334 C CA . ALA A 1 170 ? -14.621 -9.429 -5.893 1.00 87.44 170 ALA A CA 1
ATOM 1335 C C . ALA A 1 170 ? -13.259 -9.645 -5.209 1.00 87.44 170 ALA A C 1
ATOM 1337 O O . ALA A 1 170 ? -13.208 -10.095 -4.069 1.00 87.44 170 ALA A O 1
ATOM 1338 N N . ILE A 1 171 ? -12.148 -9.338 -5.886 1.00 88.56 171 ILE A N 1
ATOM 1339 C CA . ILE A 1 171 ? -10.803 -9.464 -5.310 1.00 88.56 171 ILE A CA 1
ATOM 1340 C C . ILE A 1 171 ? -10.505 -8.267 -4.407 1.00 88.56 171 ILE A C 1
ATOM 1342 O O . ILE A 1 171 ? -9.939 -8.455 -3.332 1.00 88.56 171 ILE A O 1
ATOM 1346 N N . ARG A 1 172 ? -10.932 -7.060 -4.803 1.00 88.62 172 ARG A N 1
ATOM 1347 C CA . ARG A 1 172 ? -10.796 -5.842 -3.990 1.00 88.62 172 ARG A CA 1
ATOM 1348 C C . ARG A 1 172 ? -11.544 -5.974 -2.661 1.00 88.62 172 ARG A C 1
ATOM 1350 O O . ARG A 1 172 ? -10.954 -5.746 -1.607 1.00 88.62 172 ARG A O 1
ATOM 1357 N N . LEU A 1 173 ? -12.796 -6.433 -2.715 1.00 90.44 173 LEU A N 1
ATOM 1358 C CA . LEU A 1 173 ? -13.640 -6.678 -1.542 1.00 90.44 173 LEU A CA 1
ATOM 1359 C C . LEU A 1 173 ? -13.081 -7.788 -0.649 1.00 90.44 173 LEU A C 1
ATOM 1361 O O . LEU A 1 173 ? -12.995 -7.619 0.564 1.00 90.44 173 LEU A O 1
ATOM 1365 N N . LYS A 1 174 ? -12.630 -8.904 -1.239 1.00 89.19 174 LYS A N 1
ATOM 1366 C CA . LYS A 1 174 ? -11.973 -9.974 -0.473 1.00 89.19 174 LYS A CA 1
ATOM 1367 C C . LYS A 1 174 ? -10.715 -9.477 0.226 1.00 89.19 174 LYS A C 1
ATOM 1369 O O . LYS A 1 174 ? -10.514 -9.818 1.382 1.00 89.19 174 LYS A O 1
ATOM 1374 N N . GLY A 1 175 ? -9.900 -8.654 -0.434 1.00 89.06 175 GLY A N 1
ATOM 1375 C CA . GLY A 1 175 ? -8.732 -8.040 0.195 1.00 89.06 175 GLY A CA 1
ATOM 1376 C C . GLY A 1 175 ? -9.103 -7.212 1.426 1.00 89.06 175 GLY A C 1
ATOM 1377 O O . GLY A 1 175 ? -8.455 -7.349 2.456 1.00 89.06 175 GLY A O 1
ATOM 1378 N N . LEU A 1 176 ? -10.182 -6.427 1.359 1.00 90.44 176 LEU A N 1
ATOM 1379 C CA . LEU A 1 176 ? -10.675 -5.669 2.512 1.00 90.44 176 LEU A CA 1
ATOM 1380 C C . LEU A 1 176 ? -11.134 -6.586 3.659 1.00 90.44 176 LEU A C 1
ATOM 1382 O O . LEU A 1 176 ? -10.729 -6.383 4.799 1.00 90.44 176 LEU A O 1
ATOM 1386 N N . CYS A 1 177 ? -11.918 -7.626 3.362 1.00 91.94 177 CYS A N 1
ATOM 1387 C CA . CYS A 1 177 ? -12.404 -8.565 4.382 1.00 91.94 177 CYS A CA 1
ATOM 1388 C C . CYS A 1 177 ? -11.245 -9.299 5.074 1.00 91.94 177 CYS A C 1
ATOM 1390 O O . CYS A 1 177 ? -11.218 -9.426 6.295 1.00 91.94 177 CYS A O 1
ATOM 1392 N N . VAL A 1 178 ? -10.240 -9.736 4.307 1.00 92.00 178 VAL A N 1
ATOM 1393 C CA . VAL A 1 178 ? -9.054 -10.386 4.879 1.00 92.00 178 VAL A CA 1
ATOM 1394 C C . VAL A 1 178 ? -8.269 -9.397 5.751 1.00 92.00 178 VAL A C 1
ATOM 1396 O O . VAL A 1 178 ? -7.818 -9.785 6.823 1.00 92.00 178 VAL A O 1
ATOM 1399 N N . ALA A 1 179 ? -8.145 -8.122 5.358 1.00 91.38 179 ALA A N 1
ATOM 1400 C CA . ALA A 1 179 ? -7.468 -7.105 6.171 1.00 91.38 179 ALA A CA 1
ATOM 1401 C C . ALA A 1 179 ? -8.176 -6.879 7.516 1.00 91.38 179 ALA A C 1
ATOM 1403 O O . ALA A 1 179 ? -7.524 -6.883 8.559 1.00 91.38 179 ALA A O 1
ATOM 1404 N N . LEU A 1 180 ? -9.506 -6.747 7.493 1.00 93.12 180 LEU A N 1
ATOM 1405 C CA . LEU A 1 180 ? -10.325 -6.607 8.699 1.00 93.12 180 LEU A CA 1
ATOM 1406 C C . LEU A 1 180 ? -10.234 -7.844 9.595 1.00 93.12 180 LEU A C 1
ATOM 1408 O O . LEU A 1 180 ? -10.065 -7.709 10.803 1.00 93.12 180 LEU A O 1
ATOM 1412 N N . THR A 1 181 ? -10.273 -9.040 9.003 1.00 93.69 181 THR A N 1
ATOM 1413 C CA . THR A 1 181 ? -10.121 -10.300 9.743 1.00 93.69 181 THR A CA 1
ATOM 1414 C C . THR A 1 181 ? -8.753 -10.389 10.423 1.00 93.69 181 THR A C 1
ATOM 1416 O O . THR A 1 181 ? -8.673 -10.734 11.595 1.00 93.69 181 THR A O 1
ATOM 1419 N N . VAL A 1 182 ? -7.667 -10.040 9.721 1.00 93.19 182 VAL A N 1
ATOM 1420 C CA . VAL A 1 182 ? -6.315 -10.043 10.306 1.00 93.19 182 VAL A CA 1
ATOM 1421 C C . VAL A 1 182 ? -6.213 -9.038 11.452 1.00 93.19 182 VAL A C 1
ATOM 1423 O O . VAL A 1 182 ? -5.651 -9.369 12.489 1.00 93.19 182 VAL A O 1
ATOM 1426 N N . LYS A 1 183 ? -6.787 -7.838 11.305 1.00 93.56 183 LYS A N 1
ATOM 1427 C CA . LYS A 1 183 ? -6.781 -6.824 12.369 1.00 93.56 183 LYS A CA 1
ATOM 1428 C C . LYS A 1 183 ? -7.595 -7.236 13.591 1.00 93.56 183 LYS A C 1
ATOM 1430 O O . LYS A 1 183 ? -7.145 -6.990 14.705 1.00 93.56 183 LYS A O 1
ATOM 1435 N N . HIS A 1 184 ? -8.742 -7.881 13.385 1.00 94.44 184 HIS A N 1
ATOM 1436 C CA . HIS A 1 184 ? -9.549 -8.446 14.466 1.00 94.44 184 HIS A CA 1
ATOM 1437 C C . HIS A 1 184 ? -8.815 -9.588 15.177 1.00 94.44 184 HIS A C 1
ATOM 1439 O O . HIS A 1 184 ? -8.713 -9.568 16.394 1.00 94.44 184 HIS A O 1
ATOM 1445 N N . ALA A 1 185 ? -8.204 -10.514 14.432 1.00 93.38 185 ALA A N 1
ATOM 1446 C CA . ALA A 1 185 ? -7.457 -11.640 14.999 1.00 93.38 185 ALA A CA 1
ATOM 1447 C C . ALA A 1 185 ? -6.160 -11.239 15.733 1.00 93.38 185 ALA A C 1
ATOM 1449 O O . ALA A 1 185 ? -5.636 -12.027 16.513 1.00 93.38 185 ALA A O 1
ATOM 1450 N N . GLN A 1 186 ? -5.616 -10.052 15.450 1.00 93.38 186 GLN A N 1
ATOM 1451 C CA . GLN A 1 186 ? -4.435 -9.482 16.111 1.00 93.38 186 GLN A CA 1
ATOM 1452 C C . GLN A 1 186 ? -4.790 -8.550 17.284 1.00 93.38 186 GLN A C 1
ATOM 1454 O O . GLN A 1 186 ? -3.910 -7.830 17.750 1.00 93.38 186 GLN A O 1
ATOM 1459 N N . ASP A 1 187 ? -6.063 -8.477 17.694 1.00 91.81 187 ASP A N 1
ATOM 1460 C CA . ASP A 1 187 ? -6.568 -7.551 18.724 1.00 91.81 187 ASP A CA 1
ATOM 1461 C C . ASP A 1 187 ? -6.255 -6.062 18.442 1.00 91.81 187 ASP A C 1
ATOM 1463 O O . ASP A 1 187 ? -6.303 -5.198 19.316 1.00 91.81 187 ASP A O 1
ATOM 1467 N N . CYS A 1 188 ? -5.965 -5.743 17.177 1.00 92.56 188 CYS A N 1
ATOM 1468 C CA . CYS A 1 188 ? -5.625 -4.401 16.702 1.00 92.56 188 CYS A CA 1
ATOM 1469 C C . CYS A 1 188 ? -6.856 -3.613 16.229 1.00 92.56 188 CYS A C 1
ATOM 1471 O O . CYS A 1 188 ? -6.742 -2.437 15.891 1.00 92.56 188 CYS A O 1
ATOM 1473 N N . LEU A 1 189 ? -8.012 -4.269 16.115 1.00 93.50 189 LEU A N 1
ATOM 1474 C CA . LEU A 1 189 ? -9.278 -3.639 15.761 1.00 93.50 189 LEU A CA 1
ATOM 1475 C C . LEU A 1 189 ? -10.037 -3.287 17.040 1.00 93.50 189 LEU A C 1
ATOM 1477 O O . LEU A 1 189 ? -10.481 -4.180 17.756 1.00 93.50 189 LEU A O 1
ATOM 1481 N N . GLN A 1 190 ? -10.231 -1.994 17.278 1.00 91.81 190 GLN A N 1
ATOM 1482 C CA . GLN A 1 190 ? -11.033 -1.486 18.387 1.00 91.81 190 GLN A CA 1
ATOM 1483 C C . GLN A 1 190 ? -12.319 -0.875 17.840 1.00 91.81 190 GLN A C 1
ATOM 1485 O O . GLN A 1 190 ? -12.279 -0.093 16.890 1.00 91.81 190 GLN A O 1
ATOM 1490 N N . ILE A 1 191 ? -13.460 -1.260 18.414 1.00 91.88 191 ILE A N 1
ATOM 1491 C CA . ILE A 1 191 ? -14.757 -0.691 18.049 1.00 91.88 191 ILE A CA 1
ATOM 1492 C C . ILE A 1 191 ? -15.100 0.394 19.051 1.00 91.88 191 ILE A C 1
ATOM 1494 O O . ILE A 1 191 ? -14.920 0.247 20.262 1.00 91.88 191 ILE A O 1
ATOM 1498 N N . VAL A 1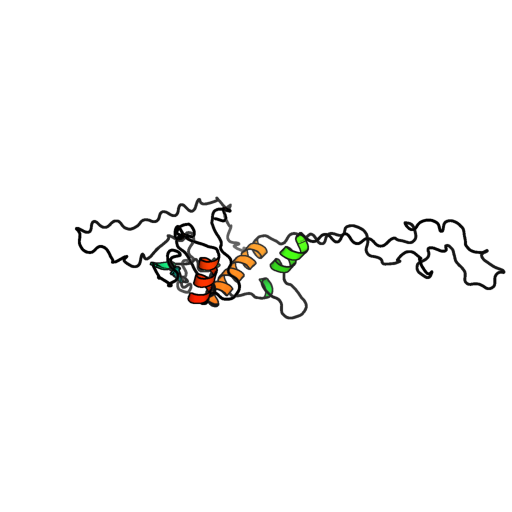 192 ? -15.607 1.489 18.514 1.00 89.25 192 VAL A N 1
ATOM 1499 C CA . VAL A 1 192 ? -15.931 2.693 19.256 1.00 89.25 192 VAL A CA 1
ATOM 1500 C C . VAL A 1 192 ? -17.384 3.033 18.995 1.00 89.25 192 VAL A C 1
ATOM 1502 O O . VAL A 1 192 ? -17.851 2.862 17.873 1.00 89.25 192 VAL A O 1
ATOM 1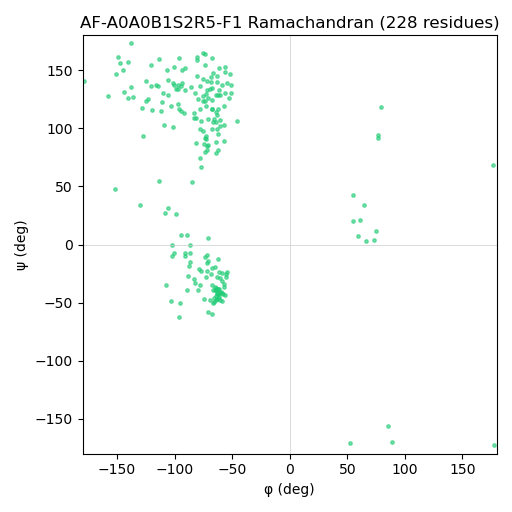505 N N . ASP A 1 193 ? -18.095 3.491 20.024 1.00 84.62 193 ASP A N 1
ATOM 1506 C CA . ASP A 1 193 ? -19.487 3.927 19.868 1.00 84.62 193 ASP A CA 1
ATOM 1507 C C . ASP A 1 193 ? -19.575 5.201 19.011 1.00 84.62 193 ASP A C 1
ATOM 1509 O O . ASP A 1 193 ? -20.199 5.207 17.953 1.00 84.62 193 ASP A O 1
ATOM 1513 N N . ARG A 1 194 ? -18.926 6.290 19.448 1.00 84.25 194 ARG A N 1
ATOM 1514 C CA . ARG A 1 194 ? -18.942 7.589 18.757 1.00 84.25 194 ARG A CA 1
ATOM 1515 C C . ARG A 1 194 ? -17.591 8.276 18.881 1.00 84.25 194 ARG A C 1
ATOM 1517 O O . ARG A 1 194 ? -17.088 8.395 19.996 1.00 84.25 194 ARG A O 1
ATOM 1524 N N . LEU A 1 195 ? -17.050 8.762 17.763 1.00 80.12 195 LEU A N 1
ATOM 1525 C CA . LEU A 1 195 ? -15.849 9.608 17.770 1.00 80.12 195 LEU A CA 1
ATOM 1526 C C . LEU A 1 195 ? -16.159 11.064 18.150 1.00 80.12 195 LEU A C 1
ATOM 1528 O O . LEU A 1 195 ? -15.284 11.745 18.665 1.00 80.12 195 LEU A O 1
ATOM 1532 N N . ASP A 1 196 ? -17.409 11.512 18.005 1.00 77.75 196 ASP A N 1
ATOM 1533 C CA . ASP A 1 196 ? -17.802 12.904 18.282 1.00 77.75 196 ASP A CA 1
ATOM 1534 C C . ASP A 1 196 ? -17.828 13.260 19.780 1.00 77.75 196 ASP A C 1
ATOM 1536 O O . ASP A 1 196 ? -17.881 14.432 20.147 1.00 77.75 196 ASP A O 1
ATOM 1540 N N . ARG A 1 197 ? -17.820 12.260 20.674 1.00 73.69 197 ARG A N 1
ATOM 1541 C CA . ARG A 1 197 ? -17.803 12.465 22.134 1.00 73.69 197 ARG A CA 1
ATOM 1542 C C . ARG A 1 197 ? -16.383 12.657 22.662 1.00 73.69 197 ARG A C 1
ATOM 1544 O O . ARG A 1 197 ? -15.942 11.968 23.579 1.00 73.69 197 ARG A O 1
ATOM 1551 N N . LEU A 1 198 ? -15.664 13.601 22.081 1.00 77.56 198 LEU A N 1
ATOM 1552 C CA . LEU A 1 198 ? -14.412 14.062 22.659 1.00 77.56 198 LEU A CA 1
ATOM 1553 C C . LEU A 1 198 ? -14.716 15.064 23.786 1.00 77.56 198 LEU A C 1
ATOM 1555 O O . LEU A 1 198 ? -15.689 15.822 23.691 1.00 77.56 198 LEU A O 1
ATOM 1559 N N . PRO A 1 199 ? -13.925 15.082 24.872 1.00 78.56 199 PRO A N 1
ATOM 1560 C CA . PRO A 1 199 ? -14.001 16.147 25.866 1.00 78.56 199 PRO A CA 1
ATOM 1561 C C . PRO A 1 199 ? -13.899 17.528 25.204 1.00 78.56 199 PRO A C 1
ATOM 1563 O O . PRO A 1 199 ? -13.176 17.700 24.230 1.00 78.56 199 PRO A O 1
ATOM 1566 N N . SER A 1 200 ? -14.579 18.540 25.752 1.00 70.56 200 SER A N 1
ATOM 1567 C CA . SER A 1 200 ? -14.559 19.906 25.190 1.00 70.56 200 SER A CA 1
ATOM 1568 C C . SER A 1 200 ? -13.162 20.558 25.179 1.00 70.56 200 SER A C 1
ATOM 1570 O O . SER A 1 200 ? -12.989 21.591 24.539 1.00 70.56 200 SER A O 1
ATOM 1572 N N . GLU A 1 201 ? -12.195 19.971 25.887 1.00 68.38 201 GLU A N 1
ATOM 1573 C CA . GLU A 1 201 ? -10.780 20.364 25.963 1.00 68.38 201 GLU A CA 1
ATOM 1574 C C . GLU A 1 201 ? -9.874 19.361 25.212 1.00 68.38 201 GLU A C 1
ATOM 1576 O O . GLU A 1 201 ? -8.730 19.128 25.594 1.00 68.38 201 GLU A O 1
ATOM 1581 N N . ALA A 1 202 ? -10.398 18.674 24.190 1.00 69.56 202 ALA A N 1
ATOM 1582 C CA . ALA A 1 202 ? -9.641 17.672 23.446 1.00 69.56 202 ALA A CA 1
ATOM 1583 C C . ALA A 1 202 ? -8.580 18.318 22.541 1.00 69.56 202 ALA A C 1
ATOM 1585 O O . ALA A 1 202 ? -8.832 18.658 21.386 1.00 69.56 202 ALA A O 1
ATOM 1586 N N . ASP A 1 203 ? -7.369 18.437 23.075 1.00 81.56 203 ASP A N 1
ATOM 1587 C CA . ASP A 1 203 ? -6.173 18.789 22.317 1.00 81.56 203 ASP A CA 1
ATOM 1588 C C . ASP A 1 203 ? -5.597 17.566 21.581 1.00 81.56 203 ASP A C 1
ATOM 1590 O O . ASP A 1 203 ? -5.820 16.417 21.961 1.00 81.56 203 ASP A O 1
ATOM 1594 N N . ALA A 1 204 ? -4.754 17.780 20.565 1.00 86.31 204 ALA A N 1
ATOM 1595 C CA . ALA A 1 204 ? -4.039 16.683 19.894 1.00 86.31 204 ALA A CA 1
ATOM 1596 C C . ALA A 1 204 ? -3.210 15.818 20.873 1.00 86.31 204 ALA A C 1
ATOM 1598 O O . ALA A 1 204 ? -3.010 14.628 20.638 1.00 86.31 204 ALA A O 1
ATOM 1599 N N . GLN A 1 205 ? -2.763 16.407 21.990 1.00 88.75 205 GLN A N 1
ATOM 1600 C CA . GLN A 1 205 ? -2.065 15.706 23.073 1.00 88.75 205 GLN A CA 1
ATOM 1601 C C . GLN A 1 205 ? -2.954 14.660 23.749 1.00 88.75 205 GLN A C 1
ATOM 1603 O O . GLN A 1 205 ? -2.488 13.557 24.012 1.00 88.75 205 GLN A O 1
ATOM 1608 N N . PHE A 1 206 ? -4.247 14.947 23.922 1.00 88.62 206 PHE A N 1
ATOM 1609 C CA . PHE A 1 206 ? -5.194 14.007 24.517 1.00 88.62 206 PHE A CA 1
ATOM 1610 C C . PHE A 1 206 ? -5.278 12.701 23.719 1.00 88.62 206 PHE A C 1
ATOM 1612 O O . PHE A 1 206 ? -5.293 11.621 24.302 1.00 88.62 206 PHE A O 1
ATOM 1619 N N . LEU A 1 207 ? -5.289 12.775 22.383 1.00 88.75 207 LEU A N 1
ATOM 1620 C CA . LEU A 1 207 ? -5.321 11.581 21.531 1.00 88.75 207 LEU A CA 1
ATOM 1621 C C . LEU A 1 207 ? -4.026 10.765 21.616 1.00 88.75 207 LEU A C 1
ATOM 1623 O O . LEU A 1 207 ? -4.080 9.536 21.550 1.00 88.75 207 LEU A O 1
ATOM 1627 N N . HIS A 1 208 ? -2.880 11.433 21.774 1.00 90.25 208 HIS A N 1
ATOM 1628 C CA . HIS A 1 208 ? -1.602 10.763 22.009 1.00 90.25 208 HIS A CA 1
ATOM 1629 C C . HIS A 1 208 ? -1.591 10.053 23.365 1.00 90.25 208 HIS A C 1
ATOM 1631 O O . HIS A 1 208 ? -1.346 8.850 23.410 1.00 90.25 208 HIS A O 1
ATOM 1637 N N . ASP A 1 209 ? -1.965 10.756 24.434 1.00 91.75 209 ASP A N 1
ATOM 1638 C CA . ASP A 1 209 ? -2.019 10.202 25.789 1.00 91.75 209 ASP A CA 1
ATOM 1639 C C . ASP A 1 209 ? -3.012 9.035 25.884 1.00 91.75 209 ASP A C 1
ATOM 1641 O O . ASP A 1 209 ? -2.747 8.024 26.535 1.00 91.75 209 ASP A O 1
ATOM 1645 N N . LEU A 1 210 ? -4.148 9.135 25.187 1.00 90.50 210 LEU A N 1
ATOM 1646 C CA . LEU A 1 210 ? -5.140 8.068 25.087 1.00 90.50 210 LEU A CA 1
ATOM 1647 C C . LEU A 1 210 ? -4.570 6.840 24.367 1.00 90.50 210 LEU A C 1
ATOM 1649 O O . LEU A 1 210 ? -4.724 5.718 24.859 1.00 90.50 210 LEU A O 1
ATOM 1653 N N . ALA A 1 211 ? -3.912 7.028 23.220 1.00 91.62 211 ALA A N 1
ATOM 1654 C CA . ALA A 1 211 ? -3.309 5.934 22.461 1.00 91.62 211 ALA A CA 1
ATOM 1655 C C . ALA A 1 211 ? -2.185 5.234 23.245 1.00 91.62 211 ALA A C 1
ATOM 1657 O O . ALA A 1 211 ? -2.101 4.001 23.209 1.00 91.62 211 ALA A O 1
ATOM 1658 N N . ASP A 1 212 ? -1.379 5.998 23.985 1.00 92.69 212 ASP A N 1
ATOM 1659 C CA . ASP A 1 212 ? -0.305 5.484 24.835 1.00 92.69 212 ASP A CA 1
ATOM 1660 C C . ASP A 1 212 ? -0.868 4.729 26.045 1.00 92.69 212 ASP A C 1
ATOM 1662 O O . ASP A 1 212 ? -0.486 3.585 26.291 1.00 92.69 212 ASP A O 1
ATOM 1666 N N . HIS A 1 213 ? -1.845 5.304 26.756 1.00 93.12 213 HIS A N 1
ATOM 1667 C CA . HIS A 1 213 ? -2.465 4.664 27.920 1.00 93.12 213 HIS A CA 1
ATOM 1668 C C . HIS A 1 213 ? -3.172 3.348 27.557 1.00 93.12 213 HIS A C 1
ATOM 1670 O O . HIS A 1 213 ? -3.104 2.364 28.297 1.00 93.12 213 HIS A O 1
ATOM 1676 N N . ARG A 1 214 ? -3.835 3.302 26.395 1.00 91.19 214 ARG A N 1
ATOM 1677 C CA . ARG A 1 214 ? -4.544 2.107 25.901 1.00 91.19 214 ARG A CA 1
ATOM 1678 C C . ARG A 1 214 ? -3.655 1.146 25.109 1.00 91.19 214 ARG A C 1
ATOM 1680 O O . ARG A 1 214 ? -4.139 0.100 24.677 1.00 91.19 214 ARG A O 1
ATOM 1687 N N . ASN A 1 215 ? -2.371 1.462 24.941 1.00 91.81 215 ASN A N 1
ATOM 1688 C CA . ASN A 1 215 ? -1.392 0.664 24.201 1.00 91.81 215 ASN A CA 1
ATOM 1689 C C . ASN A 1 215 ? -1.818 0.335 22.755 1.00 91.81 215 ASN A C 1
ATOM 1691 O O . ASN A 1 215 ? -1.633 -0.787 22.281 1.00 91.81 215 ASN A O 1
ATOM 1695 N N . TRP A 1 216 ? -2.378 1.304 22.026 1.00 90.50 216 TRP A N 1
ATOM 1696 C CA . TRP A 1 216 ? -2.790 1.113 20.624 1.00 90.50 216 TRP A CA 1
ATOM 1697 C C . TRP A 1 216 ? -1.618 1.055 19.632 1.00 90.50 216 TRP A C 1
ATOM 1699 O O . TRP A 1 216 ? -1.789 0.653 18.478 1.00 90.50 216 TRP A O 1
ATOM 1709 N N . GLY A 1 217 ? -0.414 1.401 20.090 1.00 90.19 217 GLY A N 1
ATOM 1710 C CA . GLY A 1 217 ? 0.811 1.400 19.298 1.00 90.19 217 GLY A CA 1
ATOM 1711 C C . GLY A 1 217 ? 1.061 2.728 18.581 1.00 90.19 217 GLY A C 1
ATOM 1712 O O . GLY A 1 217 ? 0.401 3.729 18.823 1.00 90.19 217 GLY A O 1
ATOM 1713 N N . TYR A 1 218 ? 2.044 2.734 17.678 1.00 90.81 218 TYR A N 1
ATOM 1714 C CA . TYR A 1 218 ? 2.583 3.966 17.082 1.00 90.81 218 TYR A CA 1
ATOM 1715 C C . TYR A 1 218 ? 1.668 4.672 16.074 1.00 90.81 218 TYR A C 1
ATOM 1717 O O . TYR A 1 218 ? 1.868 5.848 15.783 1.00 90.81 218 TYR A O 1
ATOM 1725 N N . SER A 1 219 ? 0.727 3.952 15.464 1.00 93.94 219 SER A N 1
ATOM 1726 C CA . SER A 1 219 ? -0.121 4.493 14.402 1.00 93.94 219 SER A CA 1
ATOM 1727 C C . SER A 1 219 ? -1.544 3.986 14.544 1.00 93.94 219 SER A C 1
ATOM 1729 O O . SER A 1 219 ? -1.766 2.773 14.533 1.00 93.94 219 SER A O 1
ATOM 1731 N N . VAL A 1 220 ? -2.494 4.915 14.588 1.00 92.56 220 VAL A N 1
ATOM 1732 C CA . VAL A 1 220 ? -3.924 4.634 14.705 1.00 92.56 220 VAL A CA 1
ATOM 1733 C C . VAL A 1 220 ? -4.637 5.227 13.494 1.00 92.56 220 VAL A C 1
ATOM 1735 O O . VAL A 1 220 ? -4.322 6.332 13.057 1.00 92.56 220 VAL A O 1
ATOM 1738 N N . LEU A 1 221 ? -5.571 4.467 12.922 1.00 92.19 221 LEU A N 1
ATOM 1739 C CA . LEU A 1 221 ? -6.430 4.918 11.832 1.00 92.19 221 LEU A CA 1
ATOM 1740 C C . LEU A 1 221 ? -7.860 5.016 12.355 1.00 92.19 221 LEU A C 1
ATOM 1742 O O . LEU A 1 221 ? -8.460 3.994 12.685 1.00 92.19 221 LEU A O 1
ATOM 1746 N N . PHE A 1 222 ? -8.397 6.231 12.386 1.00 90.25 222 PHE A N 1
ATOM 1747 C CA . PHE A 1 222 ? -9.806 6.474 12.672 1.00 90.25 222 PHE A CA 1
ATOM 1748 C C . PHE A 1 222 ? -10.622 6.362 11.383 1.00 90.25 222 PHE A C 1
ATOM 1750 O O . PHE A 1 222 ? -10.207 6.852 10.332 1.00 90.25 222 PHE A O 1
ATOM 1757 N N . VAL A 1 223 ? -11.762 5.676 11.456 1.00 89.75 223 VAL A N 1
ATOM 1758 C CA . VAL A 1 223 ? -12.678 5.477 10.327 1.00 89.75 223 VAL A CA 1
ATOM 1759 C C . VAL A 1 223 ? -14.070 5.886 10.786 1.00 89.75 223 VAL A C 1
ATOM 1761 O O . VAL A 1 223 ? -14.607 5.268 11.701 1.00 89.75 223 VAL A O 1
ATOM 1764 N N . ASN A 1 224 ? -14.630 6.906 10.138 1.00 85.50 224 ASN A N 1
ATOM 1765 C CA . ASN A 1 224 ? -15.978 7.416 10.374 1.00 85.50 224 ASN A CA 1
ATOM 1766 C C . ASN A 1 224 ? -16.881 7.165 9.162 1.00 85.50 224 ASN A C 1
ATOM 1768 O O . ASN A 1 224 ? -16.400 6.967 8.046 1.00 85.50 224 ASN A O 1
ATOM 1772 N N . ASP A 1 225 ? -18.195 7.192 9.396 1.00 82.69 225 ASP A N 1
ATOM 1773 C CA . ASP A 1 225 ? -19.206 7.148 8.331 1.00 82.69 225 ASP A CA 1
ATOM 1774 C C . ASP A 1 225 ? -19.276 8.475 7.552 1.00 82.69 225 ASP A C 1
ATOM 1776 O O . ASP A 1 225 ? -19.652 8.495 6.378 1.00 82.69 225 ASP A O 1
ATOM 1780 N N . THR A 1 226 ? -18.920 9.583 8.207 1.00 69.75 226 THR A N 1
ATOM 1781 C CA . THR A 1 226 ? -18.783 10.917 7.619 1.00 69.75 226 THR A CA 1
ATOM 1782 C C . THR A 1 226 ? -17.307 11.237 7.379 1.00 69.75 226 THR A C 1
ATOM 1784 O O . THR A 1 226 ? -16.458 10.973 8.227 1.00 69.75 226 THR A O 1
ATOM 1787 N N . ASP A 1 227 ? -16.995 11.853 6.234 1.00 54.78 227 ASP A N 1
ATOM 1788 C CA . ASP A 1 227 ? -15.637 12.317 5.887 1.00 54.78 227 ASP A CA 1
ATOM 1789 C C . ASP A 1 227 ? -15.186 13.543 6.720 1.00 54.78 227 ASP A C 1
ATOM 1791 O O . ASP A 1 227 ? -14.131 14.127 6.466 1.00 54.78 227 ASP A O 1
ATOM 1795 N N . GLU A 1 228 ? -15.987 13.971 7.700 1.00 45.50 228 GLU A N 1
ATOM 1796 C CA . GLU A 1 228 ? -15.676 15.093 8.580 1.00 45.50 228 GLU A CA 1
ATOM 1797 C C . GLU A 1 228 ? -14.655 14.642 9.632 1.00 45.50 228 GLU A C 1
ATOM 1799 O O . GLU A 1 228 ? -14.953 13.877 10.550 1.00 45.50 228 GLU A O 1
ATOM 1804 N N . ILE A 1 229 ? -13.417 15.101 9.454 1.00 44.41 229 ILE A N 1
ATOM 1805 C CA . ILE A 1 229 ? -12.375 15.048 10.476 1.00 44.41 229 ILE A CA 1
ATOM 1806 C C . ILE A 1 229 ? -12.638 16.242 11.395 1.00 44.41 229 ILE A C 1
ATOM 1808 O O . ILE A 1 229 ? -12.468 17.383 10.959 1.00 44.41 229 ILE A O 1
ATOM 1812 N N . VAL A 1 230 ? -13.095 15.982 12.621 1.00 37.09 230 VAL A N 1
ATOM 1813 C CA . VAL A 1 230 ? -13.048 16.964 13.716 1.00 37.09 230 VAL A CA 1
ATOM 1814 C C . VAL A 1 230 ? -11.630 17.006 14.268 1.00 37.09 230 VAL A C 1
ATOM 1816 O O . VAL A 1 230 ? -11.057 15.910 14.471 1.00 37.09 230 VAL A O 1
#

Mean predicted aligned error: 12.95 Å

Solvent-accessible surface area (backbone atoms only — not comparable to full-atom values): 14967 Å² total; per-residue (Å²): 143,82,81,82,82,69,85,81,78,74,83,87,68,82,70,78,78,72,82,74,77,72,71,82,83,70,92,69,86,85,83,80,96,84,71,83,68,65,50,66,50,79,70,87,69,85,86,68,76,95,43,97,86,60,71,70,44,70,46,58,27,34,56,56,63,50,62,63,90,46,75,48,26,48,34,75,45,60,37,83,41,51,62,37,79,77,54,41,58,45,61,54,58,84,79,100,65,55,49,58,47,61,53,40,66,57,35,51,75,41,69,44,70,61,60,50,53,33,46,84,72,41,90,72,48,84,60,59,81,57,73,88,65,95,71,92,63,83,82,61,69,38,60,24,39,58,93,37,85,90,25,15,43,84,90,45,54,66,44,76,40,70,65,65,70,86,75,62,63,73,57,51,54,49,32,50,23,29,52,47,13,52,32,48,78,65,72,69,56,82,44,64,80,52,82,83,49,52,49,98,81,66,46,78,62,52,59,50,54,25,33,61,72,66,65,64,62,98,71,82,85,88,85,70,98,57,94,73,83,128

InterPro domains:
  IPR002136 Large ribosomal subunit protein uL4 [PF00573] (75-226)
  IPR013005 Large ribosomal subunit protein uL4-like [PTHR10746] (45-228)
  IPR023574 Large ribosomal subunit protein uL4 domain superfamily [G3DSA:3.40.1370.10] (45-230)
  IPR023574 Large ribosomal subunit protein uL4 domain superfamily [SSF52166] (67-226)

Foldseek 3Di:
DDPPPDPDDPDDDPPPPPPPPPPPPDDDDDDDDPDLDQPASEDDDPPADPDPPQDFDKAFAFEQQDLDTDTSHMYTHRCQQQVPDQPCQCPPDDDDDDPDAVVLVVQQPDKDADAFFAQVRDPDFCDAPDDQDDPPDDGDRTCQPPVHDVHGDPPTDHGTDGPHDDDDPVSNSVNNSSVNNVCVVVVLDHHYDDPVNYPPPDDPVSVVSSCVSVVSDDDDDDDDPDPDDD

Organism: Oesophagostomum dentatum (NCBI:txid61180)

Radius of gyration: 30.69 Å; Cα contacts (8 Å, |Δi|>4): 255; chains: 1; bounding box: 80×54×89 Å

Nearest PDB structures (foldseek):
  6ydw-assembly1_BF  TM=9.667E-01  e=1.943E-18  Sus scrofa
  8any-assembly1_F  TM=9.650E-01  e=3.097E-18  Homo sapiens
  7nqh-assembly1_BF  TM=9.602E-01  e=3.319E-11  Sus scrofa
  3j6b-assembly1_D  TM=7.711E-01  e=1.860E-08  Saccharomyces cerevisiae
  7m4w-assembly1_E  TM=8.732E-01  e=2.499E-07  Acinetobacter baumannii AB0057